Protein AF-A0A1I2GP86-F1 (afdb_monomer_lite)

Secondary structure (DSSP, 8-state):
-HHHHHHHHHHHHHHHHHHHHHHGGGS--TTSPPPEEEPGGG--TT-EEGGGS-GGGB-STTSTT-PPTTEEEEEE---STTPEEEEEEEEEEEEETTEEEEEEEEEETTEEEEEP-SHHHHTT---GGGEEPPPTT-EEEEETTEEEEEEETT-EEEEEEEEEESS---S--EE-EEEEE-PPP------PPPPP----------------------------------------------TTSHHHHHHHHHHHHHHHHHHHHHHHHT-----

Organism: NCBI:txid35752

Sequence (275 aa):
MIGRIARCTGLLAASCIAAFALQTAAFAAEGEPAPLSLDKAFTAATGKAATDQPAAIRTCGTFPGGGKPGADGWQFDQPVAGGTPLAYVMGFIETVNGAPKPALIGVIAGQVYEVAVNERTMAGQFGPEDLLPPRAGVTGGLTEAGLWLGTPRGWRLASGALLVTGGTAGGAATFALTAVCLPPSASPSPSPSPSPSRSASPQASRSVPPSVSPSASRSPSAAVSPVASPTDTATLPITGGRPGVFALLGLATVTAGLLLLGTLRWRRDRVRFTA

pLDDT: mean 73.55, std 18.26, range [40.22, 96.62]

Radius of gyration: 27.87 Å; chains: 1; bounding box: 65×92×73 Å

Foldseek 3Di:
DVVVVLVVVLQVLLVLVVLLLVLQQVPQDVPFDRKAKADCLQADSNFAALVRHDPQQADQPPPDVTDDAQKKKWDWFDQFPPWDWQKKWWWKWDQDPNHTDIWIWMAGPFDIFTFADDPCSSNNHDDPVRTHHDDPQWDWGADPGGIMIIHGHPIGTHIMIIHIPPTDPPPRNHIYTRHMYDPPNPDPDPDPDPDPDDDDDDDDDDDDDDDDDDDDDDDDDDDDDDDDDDDDPPDDPPDDDDPDPVVVVVVVVVVVVVVVVVVVVVVVVPPDDDD

Structure (mmCIF, N/CA/C/O backbone):
data_AF-A0A1I2GP86-F1
#
_entry.id   AF-A0A1I2GP86-F1
#
loop_
_atom_site.group_PDB
_atom_site.id
_atom_site.type_symbol
_atom_site.label_atom_id
_atom_site.label_alt_id
_atom_site.label_comp_id
_atom_site.label_asym_id
_atom_site.label_entity_id
_atom_site.label_seq_id
_atom_site.pdbx_PDB_ins_code
_atom_site.Cartn_x
_atom_site.Cartn_y
_atom_site.Cartn_z
_atom_site.occupancy
_atom_site.B_iso_or_equiv
_atom_site.auth_seq_id
_atom_site.auth_comp_id
_atom_site.auth_asym_id
_atom_site.auth_atom_id
_atom_site.pdbx_PDB_model_num
ATOM 1 N N . MET A 1 1 ? -5.124 29.661 17.666 1.00 48.56 1 MET A N 1
ATOM 2 C CA . MET A 1 1 ? -3.910 29.478 16.829 1.00 48.56 1 MET A CA 1
ATOM 3 C C . MET A 1 1 ? -3.399 28.031 16.748 1.00 48.56 1 MET A C 1
ATOM 5 O O . MET A 1 1 ? -2.726 27.716 15.777 1.00 48.56 1 MET A O 1
ATOM 9 N N . ILE A 1 2 ? -3.762 27.127 17.669 1.00 49.47 2 ILE A N 1
ATOM 10 C CA . ILE A 1 2 ? -3.261 25.733 17.711 1.00 49.47 2 ILE A CA 1
ATOM 11 C C . ILE A 1 2 ? -3.693 24.884 16.490 1.00 49.47 2 ILE A C 1
ATOM 13 O O . ILE A 1 2 ? -2.915 24.080 15.985 1.00 49.47 2 ILE A O 1
ATOM 17 N N . GLY A 1 3 ? -4.872 25.134 15.908 1.00 45.91 3 GLY A N 1
ATOM 18 C CA . GLY A 1 3 ? -5.370 24.372 14.750 1.00 45.91 3 GLY A CA 1
ATOM 19 C C . GLY A 1 3 ? -4.625 24.579 13.419 1.00 45.91 3 GLY A C 1
ATOM 20 O O . GLY A 1 3 ? -4.836 23.807 12.487 1.00 45.91 3 GLY A O 1
ATOM 21 N N . ARG A 1 4 ? -3.757 25.597 13.294 1.00 48.25 4 ARG A N 1
ATOM 22 C CA . ARG A 1 4 ? -2.987 25.837 12.053 1.00 48.25 4 ARG A CA 1
ATOM 23 C C . ARG A 1 4 ? -1.667 25.063 12.002 1.00 48.25 4 ARG A C 1
ATOM 25 O O . ARG A 1 4 ? -1.225 24.735 10.908 1.00 48.25 4 ARG A O 1
ATOM 32 N N . ILE A 1 5 ? -1.085 24.710 13.150 1.00 47.94 5 ILE A N 1
ATOM 33 C CA . ILE A 1 5 ? 0.187 23.969 13.208 1.00 47.94 5 ILE A CA 1
ATOM 34 C C . ILE A 1 5 ? -0.026 22.501 12.808 1.00 47.94 5 ILE A C 1
ATOM 36 O O . ILE A 1 5 ? 0.748 21.969 12.019 1.00 47.94 5 ILE A O 1
ATOM 40 N N . ALA A 1 6 ? -1.139 21.885 13.223 1.00 50.53 6 ALA A N 1
ATOM 41 C CA . ALA A 1 6 ? -1.467 20.499 12.869 1.00 50.53 6 ALA A CA 1
ATOM 42 C C . ALA A 1 6 ? -1.670 20.269 11.356 1.00 50.53 6 ALA A C 1
ATOM 44 O O . ALA A 1 6 ? -1.426 19.174 10.855 1.00 50.53 6 ALA A O 1
ATOM 45 N N . ARG A 1 7 ? -2.083 21.300 10.601 1.00 51.78 7 ARG A N 1
ATOM 46 C CA . ARG A 1 7 ? -2.248 21.195 9.140 1.00 51.78 7 ARG A CA 1
ATOM 47 C C . ARG A 1 7 ? -0.914 21.185 8.389 1.00 51.78 7 ARG A C 1
ATOM 49 O O . ARG A 1 7 ? -0.840 20.567 7.333 1.00 51.78 7 ARG A O 1
ATOM 56 N N . CYS A 1 8 ? 0.134 21.814 8.924 1.00 50.94 8 CYS A N 1
ATOM 57 C CA . CYS A 1 8 ? 1.449 21.827 8.275 1.00 50.94 8 CYS A CA 1
ATOM 58 C C . CYS A 1 8 ? 2.183 20.485 8.404 1.00 50.94 8 CYS A C 1
ATOM 60 O O . CYS A 1 8 ? 2.867 20.082 7.467 1.00 50.94 8 CYS A O 1
ATOM 62 N N . THR A 1 9 ? 2.011 19.758 9.511 1.00 51.56 9 THR A N 1
ATOM 63 C CA . THR A 1 9 ? 2.700 18.474 9.723 1.00 51.56 9 THR A CA 1
ATOM 64 C C . THR A 1 9 ? 2.197 17.382 8.774 1.00 51.56 9 THR A C 1
ATOM 66 O O . THR A 1 9 ? 2.993 16.610 8.246 1.00 51.56 9 THR A O 1
ATOM 69 N N . GLY A 1 10 ? 0.889 17.355 8.487 1.00 48.94 10 GLY A N 1
ATOM 70 C CA . GLY A 1 10 ? 0.310 16.408 7.525 1.00 48.94 10 GLY A CA 1
ATOM 71 C C . GLY A 1 10 ? 0.754 16.656 6.078 1.00 48.94 10 GLY A C 1
ATOM 72 O O . GLY A 1 10 ? 0.982 15.706 5.336 1.00 48.94 10 GLY A O 1
ATOM 73 N N . LEU A 1 11 ? 0.939 17.924 5.691 1.00 52.50 11 LEU A N 1
ATOM 74 C CA . LEU A 1 11 ? 1.432 18.296 4.358 1.00 52.50 11 LEU A CA 1
ATOM 75 C C . LEU A 1 11 ? 2.895 17.888 4.139 1.00 52.50 11 LEU A C 1
ATOM 77 O O . LEU A 1 11 ? 3.239 17.463 3.040 1.00 52.50 11 LEU A O 1
ATOM 81 N N . LEU A 1 12 ? 3.731 17.965 5.179 1.00 54.00 12 LEU A N 1
ATOM 82 C CA . LEU A 1 12 ? 5.135 17.545 5.111 1.00 54.00 12 LEU A CA 1
ATOM 83 C C . LEU A 1 12 ? 5.281 16.024 4.980 1.00 54.00 12 LEU A C 1
ATOM 85 O O . LEU A 1 12 ? 6.031 15.558 4.128 1.00 54.00 12 LEU A O 1
ATOM 89 N N . ALA A 1 13 ? 4.523 15.241 5.754 1.00 52.72 13 ALA A N 1
ATOM 90 C CA . ALA A 1 13 ? 4.570 13.780 5.645 1.00 52.72 13 ALA A CA 1
ATOM 91 C C . ALA A 1 13 ? 4.121 13.295 4.252 1.00 52.72 13 ALA A C 1
ATOM 93 O O . ALA A 1 13 ? 4.745 12.412 3.668 1.00 52.72 13 ALA A O 1
ATOM 94 N N . ALA A 1 14 ? 3.085 13.918 3.684 1.00 49.19 14 ALA A N 1
ATOM 95 C CA . ALA A 1 14 ? 2.598 13.597 2.346 1.00 49.19 14 ALA A CA 1
ATOM 96 C C . ALA A 1 14 ? 3.573 14.010 1.232 1.00 49.19 14 ALA A C 1
ATOM 98 O O . ALA A 1 14 ? 3.731 13.275 0.256 1.00 49.19 14 ALA A O 1
ATOM 99 N N . SER A 1 15 ? 4.253 15.158 1.365 1.00 50.41 15 SER A N 1
ATOM 100 C CA . SER A 1 15 ? 5.217 15.598 0.350 1.00 50.41 15 SER A CA 1
ATOM 101 C C . SER A 1 15 ? 6.493 14.757 0.354 1.00 50.41 15 SER A C 1
ATOM 103 O O . SER A 1 15 ? 7.043 14.513 -0.716 1.00 50.41 15 SER A O 1
ATOM 105 N N . CYS A 1 16 ? 6.945 14.272 1.516 1.00 54.88 16 CYS A N 1
ATOM 106 C CA . CYS A 1 16 ? 8.104 13.375 1.598 1.00 54.88 16 CYS A CA 1
ATOM 107 C C . CYS A 1 16 ? 7.826 12.017 0.939 1.00 54.88 16 CYS A C 1
ATOM 109 O O . CYS A 1 16 ? 8.675 11.477 0.239 1.00 54.88 16 CYS A O 1
ATOM 111 N N . ILE A 1 17 ? 6.607 11.500 1.090 1.00 54.41 17 ILE A N 1
ATOM 112 C CA . ILE A 1 17 ? 6.189 10.244 0.464 1.00 54.41 17 ILE A CA 1
ATOM 113 C C . ILE A 1 17 ? 5.984 10.412 -1.058 1.00 54.41 17 ILE A C 1
ATOM 115 O O . ILE A 1 17 ? 6.272 9.506 -1.830 1.00 54.41 17 ILE A O 1
ATOM 119 N N . ALA A 1 18 ? 5.546 11.581 -1.533 1.00 49.69 18 ALA A N 1
ATOM 120 C CA . ALA A 1 18 ? 5.487 11.862 -2.971 1.00 49.69 18 ALA A CA 1
ATOM 121 C C . ALA A 1 18 ? 6.885 12.043 -3.596 1.00 49.69 18 ALA A C 1
ATOM 123 O O . ALA A 1 18 ? 7.118 11.599 -4.721 1.00 49.69 18 ALA A O 1
ATOM 124 N N . ALA A 1 19 ? 7.829 12.651 -2.864 1.00 52.88 19 ALA A N 1
ATOM 125 C CA . ALA A 1 19 ? 9.226 12.766 -3.290 1.00 52.88 19 ALA A CA 1
ATOM 126 C C . ALA A 1 19 ? 9.881 11.387 -3.465 1.00 52.88 19 ALA A C 1
ATOM 128 O O . ALA A 1 19 ? 10.678 11.198 -4.382 1.00 52.88 19 ALA A O 1
ATOM 129 N N . PHE A 1 20 ? 9.451 10.412 -2.662 1.00 55.09 20 PHE A N 1
ATOM 130 C CA . PHE A 1 20 ? 9.871 9.022 -2.748 1.00 55.09 20 PHE A CA 1
ATOM 131 C C . PHE A 1 20 ? 9.647 8.385 -4.131 1.00 55.09 20 PHE A C 1
ATOM 133 O O . PHE A 1 20 ? 10.559 7.821 -4.741 1.00 55.09 20 PHE A O 1
ATOM 140 N N . ALA A 1 21 ? 8.427 8.527 -4.653 1.00 50.22 21 ALA A N 1
ATOM 141 C CA . ALA A 1 21 ? 8.037 7.987 -5.954 1.00 50.22 21 ALA A CA 1
ATOM 142 C C . ALA A 1 21 ? 8.680 8.750 -7.127 1.00 50.22 21 ALA A C 1
ATOM 144 O O . ALA A 1 21 ? 8.895 8.185 -8.194 1.00 50.22 21 ALA A O 1
ATOM 145 N N . LEU A 1 22 ? 8.996 10.035 -6.937 1.00 48.38 22 LEU A N 1
ATOM 146 C CA . LEU A 1 22 ? 9.632 10.873 -7.959 1.00 48.38 22 LEU A CA 1
ATOM 147 C C . LEU A 1 22 ? 11.146 10.646 -8.063 1.00 48.38 22 LEU A C 1
ATOM 149 O O . LEU A 1 22 ? 11.695 10.753 -9.156 1.00 48.38 22 LEU A O 1
ATOM 153 N N . GLN A 1 23 ? 11.830 10.338 -6.959 1.00 50.97 23 GLN A N 1
ATOM 154 C CA . GLN A 1 23 ? 13.290 10.184 -6.959 1.00 50.97 23 GLN A CA 1
ATOM 155 C C . GLN A 1 23 ? 13.754 8.793 -7.380 1.00 50.97 23 GLN A C 1
ATOM 157 O O . GLN A 1 23 ? 14.802 8.678 -8.007 1.00 50.97 23 GLN A O 1
ATOM 162 N N . THR A 1 24 ? 12.964 7.748 -7.139 1.00 48.28 24 THR A N 1
ATOM 163 C CA . THR A 1 24 ? 13.278 6.396 -7.635 1.00 48.28 24 THR A CA 1
ATOM 164 C C . THR A 1 24 ? 13.344 6.342 -9.171 1.00 48.28 24 THR A C 1
ATOM 166 O O . THR A 1 24 ? 14.110 5.557 -9.718 1.00 48.28 24 THR A O 1
ATOM 169 N N . ALA A 1 25 ? 12.651 7.241 -9.884 1.00 45.12 25 ALA A N 1
ATOM 170 C CA . ALA A 1 25 ? 12.758 7.378 -11.341 1.00 45.12 25 ALA A CA 1
ATOM 171 C C . ALA A 1 25 ? 14.073 8.025 -11.821 1.00 45.12 25 ALA A C 1
ATOM 173 O O . ALA A 1 25 ? 14.438 7.867 -12.981 1.00 45.12 25 ALA A O 1
ATOM 174 N N . ALA A 1 26 ? 14.795 8.739 -10.950 1.00 44.00 26 ALA A N 1
ATOM 175 C CA . ALA A 1 26 ? 16.062 9.391 -11.291 1.00 44.00 26 ALA A CA 1
ATOM 176 C C . ALA A 1 26 ? 17.288 8.472 -11.128 1.00 44.00 26 ALA A C 1
ATOM 178 O O . ALA A 1 26 ? 18.372 8.825 -11.588 1.00 44.00 26 ALA A O 1
ATOM 179 N N . PHE A 1 27 ? 17.123 7.313 -10.478 1.00 47.91 27 PHE A N 1
ATOM 180 C CA . PHE A 1 27 ? 18.197 6.343 -10.235 1.00 47.91 27 PHE A CA 1
ATOM 181 C C . PHE A 1 27 ? 18.185 5.146 -11.178 1.00 47.91 27 PHE A C 1
ATOM 183 O O . PHE A 1 27 ? 19.129 4.362 -11.138 1.00 47.91 27 PHE A O 1
ATOM 190 N N . ALA A 1 28 ? 17.185 5.031 -12.054 1.00 49.84 28 ALA A N 1
ATOM 191 C CA . ALA A 1 28 ? 17.288 4.114 -13.172 1.00 49.84 28 ALA A CA 1
ATOM 192 C C . ALA A 1 28 ? 18.464 4.577 -14.047 1.00 49.84 28 ALA A C 1
ATOM 194 O O . ALA A 1 28 ? 18.370 5.584 -14.754 1.00 49.84 28 ALA A O 1
ATOM 195 N N . ALA A 1 29 ? 19.598 3.875 -13.964 1.00 50.44 29 ALA A N 1
ATOM 196 C CA . ALA A 1 29 ? 20.657 3.999 -14.959 1.00 50.44 29 ALA A CA 1
ATOM 197 C C . ALA A 1 29 ? 20.035 3.819 -16.357 1.00 50.44 29 ALA A C 1
ATOM 199 O O . ALA A 1 29 ? 19.019 3.136 -16.475 1.00 50.44 29 ALA A O 1
ATOM 200 N N . GLU A 1 30 ? 20.590 4.425 -17.415 1.00 49.91 30 GLU A N 1
ATOM 201 C CA . GLU A 1 30 ? 20.093 4.208 -18.787 1.00 49.91 30 GLU A CA 1
ATOM 202 C C . GLU A 1 30 ? 19.968 2.694 -19.066 1.00 49.91 30 GLU A C 1
ATOM 204 O O . GLU A 1 30 ? 20.973 2.011 -19.251 1.00 49.91 30 GLU A O 1
ATOM 209 N N . GLY A 1 31 ? 18.736 2.166 -19.041 1.00 58.56 31 GLY A N 1
ATOM 210 C CA . GLY A 1 31 ? 18.438 0.737 -19.191 1.00 58.56 31 GLY A CA 1
ATOM 211 C C . GLY A 1 31 ? 17.801 0.033 -17.982 1.00 58.56 31 GLY A C 1
ATOM 212 O O . GLY A 1 31 ? 17.329 -1.090 -18.147 1.00 58.56 31 GLY A O 1
ATOM 213 N N . GLU A 1 32 ? 17.727 0.652 -16.800 1.00 60.19 32 GLU A N 1
ATOM 214 C CA . GLU A 1 32 ? 16.978 0.095 -15.666 1.00 60.19 32 GLU A CA 1
ATOM 215 C C . GLU A 1 32 ? 15.481 0.451 -15.730 1.00 60.19 32 GLU A C 1
ATOM 217 O O . GLU A 1 32 ? 15.107 1.540 -16.177 1.00 60.19 32 GLU A O 1
ATOM 222 N N . PRO A 1 33 ? 14.591 -0.465 -15.310 1.00 60.75 33 PRO A N 1
ATOM 223 C CA . PRO A 1 33 ? 13.155 -0.227 -15.337 1.00 60.75 33 PRO A CA 1
ATOM 224 C C . PRO A 1 33 ? 12.780 0.892 -14.360 1.00 60.75 33 PRO A C 1
ATOM 226 O O . PRO A 1 33 ? 13.079 0.828 -13.168 1.00 60.75 33 PRO A O 1
ATOM 229 N N . ALA A 1 34 ? 12.090 1.917 -14.867 1.00 71.94 34 ALA A N 1
ATOM 230 C CA . ALA A 1 34 ? 11.530 2.968 -14.029 1.00 71.94 34 ALA A CA 1
ATOM 231 C C . ALA A 1 34 ? 10.545 2.365 -13.005 1.00 71.94 34 ALA A C 1
ATOM 233 O O . ALA A 1 34 ? 9.792 1.448 -13.350 1.00 71.94 34 ALA A O 1
ATOM 234 N N . PRO A 1 35 ? 10.512 2.873 -11.761 1.00 80.00 35 PRO A N 1
ATOM 235 C CA . PRO A 1 35 ? 9.549 2.428 -10.763 1.00 80.00 35 PRO A CA 1
ATOM 236 C C . PRO A 1 35 ? 8.125 2.728 -11.240 1.00 80.00 35 PRO A C 1
ATOM 238 O O . PRO A 1 35 ? 7.835 3.815 -11.746 1.00 80.00 35 PRO A O 1
ATOM 241 N N . LEU A 1 36 ? 7.215 1.781 -11.031 1.00 85.12 36 LEU A N 1
ATOM 242 C CA . LEU A 1 36 ? 5.802 2.001 -11.296 1.00 85.12 36 LEU A CA 1
ATOM 243 C C . LEU A 1 36 ? 5.175 2.697 -10.092 1.00 85.12 36 LEU A C 1
ATOM 245 O O . LEU A 1 36 ? 5.420 2.326 -8.943 1.00 85.12 36 LEU A O 1
ATOM 249 N N . SER A 1 37 ? 4.344 3.700 -10.359 1.00 88.69 37 SER A N 1
ATOM 250 C CA . SER A 1 37 ? 3.640 4.448 -9.313 1.00 88.69 37 SER A CA 1
ATOM 251 C C . SER A 1 37 ? 2.231 3.904 -9.079 1.00 88.69 37 SER A C 1
ATOM 253 O O . SER A 1 37 ? 1.562 3.466 -10.012 1.00 88.69 37 SER A O 1
ATOM 255 N N . LEU A 1 38 ? 1.751 3.929 -7.837 1.00 89.19 38 LEU A N 1
ATOM 256 C CA . LEU A 1 38 ? 0.357 3.589 -7.557 1.00 89.19 38 LEU A CA 1
ATOM 257 C C . LEU A 1 38 ? -0.568 4.629 -8.201 1.00 89.19 38 LEU A C 1
ATOM 259 O O . LEU A 1 38 ? -0.344 5.835 -8.056 1.00 89.19 38 LEU A O 1
ATOM 263 N N . ASP A 1 39 ? -1.631 4.170 -8.860 1.00 87.75 39 ASP A N 1
ATOM 264 C CA . ASP A 1 39 ? -2.620 5.049 -9.478 1.00 87.75 39 ASP A CA 1
ATOM 265 C C . ASP A 1 39 ? -3.166 6.076 -8.463 1.00 87.75 39 ASP A C 1
ATOM 267 O O . ASP A 1 39 ? -3.613 5.768 -7.348 1.00 87.75 39 ASP A O 1
ATOM 271 N N . LYS A 1 40 ? -3.124 7.345 -8.880 1.00 88.62 40 LYS A N 1
ATOM 272 C CA . LYS A 1 40 ? -3.575 8.505 -8.110 1.00 88.62 40 LYS A CA 1
ATOM 273 C C . LYS A 1 40 ? -5.050 8.409 -7.723 1.00 88.62 40 LYS A C 1
ATOM 275 O O . LYS A 1 40 ? -5.443 8.999 -6.719 1.00 88.62 40 LYS A O 1
ATOM 280 N N . ALA A 1 41 ? -5.862 7.647 -8.457 1.00 87.19 41 ALA A N 1
ATOM 281 C CA . ALA A 1 41 ? -7.258 7.396 -8.118 1.00 87.19 41 ALA A CA 1
ATOM 282 C C . ALA A 1 41 ? -7.430 6.740 -6.734 1.00 87.19 41 ALA A C 1
ATOM 284 O O . ALA A 1 41 ? -8.442 6.983 -6.070 1.00 87.19 41 ALA A O 1
ATOM 285 N N . PHE A 1 42 ? -6.444 5.978 -6.252 1.00 84.94 42 PHE A N 1
ATOM 286 C CA . PHE A 1 42 ? -6.506 5.268 -4.966 1.00 84.94 42 PHE A CA 1
ATOM 287 C C . PHE A 1 42 ? -5.799 5.990 -3.821 1.00 84.94 42 PHE A C 1
ATOM 289 O O . PHE A 1 42 ? -5.856 5.532 -2.677 1.00 84.94 42 PHE A O 1
ATOM 296 N N . THR A 1 43 ? -5.175 7.134 -4.100 1.00 85.38 43 THR A N 1
ATOM 297 C CA . THR A 1 43 ? -4.390 7.899 -3.129 1.00 85.38 43 THR A CA 1
ATOM 298 C C . THR A 1 43 ? -4.951 9.306 -2.939 1.00 85.38 43 THR A C 1
ATOM 300 O O . THR A 1 43 ? -5.812 9.787 -3.6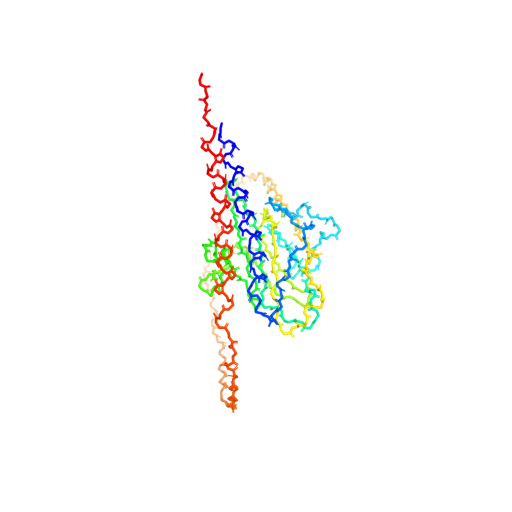76 1.00 85.38 43 THR A O 1
ATOM 303 N N . ALA A 1 44 ? -4.515 9.961 -1.870 1.00 77.50 44 ALA A N 1
ATOM 304 C CA . ALA A 1 44 ? -4.767 11.370 -1.605 1.00 77.50 44 ALA A CA 1
ATOM 305 C C . ALA A 1 44 ? -3.620 11.905 -0.747 1.00 77.50 44 ALA A C 1
ATOM 307 O O . ALA A 1 44 ? -2.999 11.138 -0.012 1.00 77.50 44 ALA A O 1
ATOM 308 N N . ALA A 1 45 ? -3.384 13.220 -0.757 1.00 72.00 45 ALA A N 1
ATOM 309 C CA . ALA A 1 45 ? -2.362 13.823 0.104 1.00 72.00 45 ALA A CA 1
ATOM 310 C C . ALA A 1 45 ? -2.601 13.521 1.599 1.00 72.00 45 ALA A C 1
ATOM 312 O O . ALA A 1 45 ? -1.662 13.389 2.368 1.00 72.00 45 ALA A O 1
ATOM 313 N N . THR A 1 46 ? -3.857 13.367 2.021 1.00 75.00 46 THR A N 1
ATOM 314 C CA . THR A 1 46 ? -4.219 12.982 3.397 1.00 75.00 46 THR A CA 1
ATOM 315 C C . THR A 1 46 ? -4.399 11.472 3.584 1.00 75.00 46 THR A C 1
ATOM 317 O O . THR A 1 46 ? -4.794 11.035 4.663 1.00 75.00 46 THR A O 1
ATOM 320 N N . GLY A 1 47 ? -4.119 10.681 2.547 1.00 86.06 47 GLY A N 1
ATOM 321 C CA . GLY A 1 47 ? -4.409 9.255 2.458 1.00 86.06 47 GLY A CA 1
ATOM 322 C C . GLY A 1 47 ? -5.897 8.947 2.263 1.00 86.06 47 GLY A C 1
ATOM 323 O O . GLY A 1 47 ? -6.772 9.734 2.625 1.00 86.06 47 GLY A O 1
ATOM 324 N N . LYS A 1 48 ? -6.207 7.774 1.714 1.00 90.88 48 LYS A N 1
ATOM 325 C CA . LYS A 1 48 ? -7.570 7.232 1.645 1.00 90.88 48 LYS A CA 1
ATOM 326 C C . LYS A 1 48 ? -7.706 6.059 2.604 1.00 90.88 48 LYS A C 1
ATOM 328 O O . LYS A 1 48 ? -6.895 5.134 2.559 1.00 90.88 48 LYS A O 1
ATOM 333 N N . ALA A 1 49 ? -8.700 6.102 3.487 1.00 93.69 49 ALA A N 1
ATOM 334 C CA . ALA A 1 49 ? -9.027 4.947 4.315 1.00 93.69 49 ALA A CA 1
ATOM 335 C C . ALA A 1 49 ? -9.615 3.830 3.444 1.00 93.69 49 ALA A C 1
ATOM 337 O O . ALA A 1 49 ? -10.127 4.085 2.353 1.00 93.69 49 ALA A O 1
ATOM 338 N N . ALA A 1 50 ? -9.609 2.595 3.943 1.00 92.62 50 ALA A N 1
ATOM 339 C CA . ALA A 1 50 ? -10.228 1.466 3.251 1.00 92.62 50 ALA A CA 1
ATOM 340 C C . ALA A 1 50 ? -11.726 1.723 2.963 1.00 92.62 50 ALA A C 1
ATOM 342 O O . ALA A 1 50 ? -12.241 1.389 1.896 1.00 92.62 50 ALA A O 1
ATOM 343 N N . THR A 1 51 ? -12.415 2.423 3.870 1.00 93.94 51 THR A N 1
ATOM 344 C CA . THR A 1 51 ? -13.814 2.856 3.717 1.00 93.94 51 THR A CA 1
ATOM 345 C C . THR A 1 51 ? -14.032 3.968 2.693 1.00 93.94 51 THR A C 1
ATOM 347 O O . THR A 1 51 ? -15.181 4.211 2.326 1.00 93.94 51 THR A O 1
ATOM 350 N N . ASP A 1 52 ? -12.975 4.634 2.228 1.00 95.38 52 ASP A N 1
ATOM 351 C CA . ASP A 1 52 ? -13.049 5.705 1.226 1.00 95.38 52 ASP A CA 1
ATOM 352 C C . ASP A 1 52 ? -12.830 5.172 -0.199 1.00 95.38 52 ASP A C 1
ATOM 354 O O . ASP A 1 52 ? -13.027 5.893 -1.177 1.00 95.38 52 ASP A O 1
ATOM 358 N N . GLN A 1 53 ? -12.411 3.910 -0.333 1.00 95.50 53 GLN A N 1
ATOM 359 C CA . GLN A 1 53 ? -12.116 3.290 -1.623 1.00 95.50 53 GLN A CA 1
ATOM 360 C C . GLN A 1 53 ? -13.405 2.914 -2.374 1.00 95.50 53 GLN A C 1
ATOM 362 O O . GLN A 1 53 ? -14.440 2.697 -1.735 1.00 95.50 53 GLN A O 1
ATOM 367 N N . PRO A 1 54 ? -13.407 2.835 -3.717 1.00 95.50 54 PRO A N 1
ATOM 368 C CA . PRO A 1 54 ? -14.611 2.522 -4.488 1.00 95.50 54 PRO A CA 1
ATOM 369 C C . PRO A 1 54 ? -15.285 1.224 -4.028 1.00 95.50 54 PRO A C 1
ATOM 371 O O . PRO A 1 54 ? -14.615 0.225 -3.782 1.00 95.50 54 PRO A O 1
ATOM 374 N N . ALA A 1 55 ? -16.619 1.210 -3.936 1.00 95.44 55 ALA A N 1
ATOM 375 C CA . ALA A 1 55 ? -17.360 0.023 -3.494 1.00 95.44 55 ALA A CA 1
ATOM 376 C C . ALA A 1 55 ? -17.095 -1.211 -4.378 1.00 95.44 55 ALA A C 1
ATOM 378 O O . ALA A 1 55 ? -17.071 -2.325 -3.868 1.00 95.44 55 ALA A O 1
ATOM 379 N N . ALA A 1 56 ? -16.820 -1.001 -5.671 1.00 95.88 56 ALA A N 1
ATOM 380 C CA . ALA A 1 56 ? -16.518 -2.057 -6.638 1.00 95.88 56 ALA A CA 1
ATOM 381 C C . ALA A 1 56 ? -15.282 -2.904 -6.282 1.00 95.88 56 ALA A C 1
ATOM 383 O O . ALA A 1 56 ? -15.206 -4.052 -6.703 1.00 95.88 56 ALA A O 1
ATOM 384 N N . ILE A 1 57 ? -14.342 -2.363 -5.498 1.00 95.00 57 ILE A N 1
ATOM 385 C CA . ILE A 1 57 ? -13.130 -3.081 -5.075 1.00 95.00 57 ILE A CA 1
ATOM 386 C C . ILE A 1 57 ? -13.176 -3.510 -3.602 1.00 95.00 57 ILE A C 1
ATOM 388 O O . ILE A 1 57 ? -12.202 -4.049 -3.085 1.00 95.00 57 ILE A O 1
ATOM 392 N N . ARG A 1 58 ? -14.287 -3.285 -2.887 1.00 95.06 58 ARG A N 1
ATOM 393 C CA . ARG A 1 58 ? -14.412 -3.676 -1.474 1.00 95.06 58 ARG A CA 1
ATOM 394 C C . ARG A 1 58 ? -14.803 -5.145 -1.354 1.00 95.06 58 ARG A C 1
ATOM 396 O O . ARG A 1 58 ? -15.980 -5.476 -1.240 1.00 95.06 58 ARG A O 1
ATOM 403 N N . THR A 1 59 ? -13.812 -6.025 -1.371 1.00 94.50 59 THR A N 1
ATOM 404 C CA . THR A 1 59 ? -14.004 -7.470 -1.257 1.00 94.50 59 THR A CA 1
ATOM 405 C C . THR A 1 59 ? -12.922 -8.106 -0.393 1.00 94.50 59 THR A C 1
ATOM 407 O O . THR A 1 59 ? -11.760 -7.707 -0.415 1.00 94.50 59 THR A O 1
ATOM 410 N N . CYS A 1 60 ? -13.318 -9.119 0.377 1.00 92.94 60 CYS A N 1
ATOM 411 C CA . CYS A 1 60 ? -12.412 -9.949 1.170 1.00 92.94 60 CYS A CA 1
ATOM 412 C C . CYS A 1 60 ? -12.167 -11.328 0.545 1.00 92.94 60 CYS A C 1
ATOM 414 O O . CYS A 1 60 ? -11.361 -12.089 1.073 1.00 92.94 60 CYS A O 1
ATOM 416 N N . GLY A 1 61 ? -12.860 -11.670 -0.549 1.00 89.75 61 GLY A N 1
ATOM 417 C CA . GLY A 1 61 ? -12.820 -13.018 -1.127 1.00 89.75 61 GLY A CA 1
ATOM 418 C C . GLY A 1 61 ? -11.467 -13.394 -1.735 1.00 89.75 61 GLY A C 1
ATOM 419 O O . GLY A 1 61 ? -11.133 -14.570 -1.796 1.00 89.75 61 GLY A O 1
ATOM 420 N N . THR A 1 62 ? -10.679 -12.402 -2.148 1.00 86.88 62 THR A N 1
ATOM 421 C CA . THR A 1 62 ? -9.367 -12.588 -2.785 1.00 86.88 62 THR A CA 1
ATOM 422 C C . THR A 1 62 ? -8.197 -12.459 -1.809 1.00 86.88 62 THR A C 1
ATOM 424 O O . THR A 1 62 ? -7.052 -12.652 -2.210 1.00 86.88 62 THR A O 1
ATOM 427 N N . PHE A 1 63 ? -8.457 -12.143 -0.534 1.00 90.12 63 PHE A N 1
ATOM 428 C CA . PHE A 1 63 ? -7.398 -11.960 0.457 1.00 90.12 63 PHE A CA 1
ATOM 429 C C . PHE A 1 63 ? -6.831 -13.298 0.927 1.00 90.12 63 PHE A C 1
ATOM 431 O O . PHE A 1 63 ? -7.590 -14.123 1.447 1.00 90.12 63 PHE A O 1
ATOM 438 N N . PRO A 1 64 ? -5.504 -13.504 0.847 1.00 88.81 64 PRO A N 1
ATOM 439 C CA . PRO A 1 64 ? -4.866 -14.665 1.452 1.00 88.81 64 PRO A CA 1
ATOM 440 C C . PRO A 1 64 ? -5.169 -14.737 2.955 1.00 88.81 64 PRO A C 1
ATOM 442 O O . PRO A 1 64 ? -4.855 -13.824 3.716 1.00 88.81 64 PRO A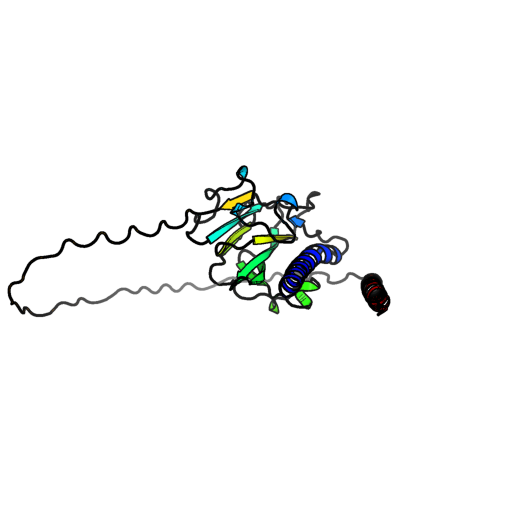 O 1
ATOM 445 N N . GLY A 1 65 ? -5.819 -15.822 3.384 1.00 80.69 65 GLY A N 1
ATOM 446 C CA . GLY A 1 65 ? -6.251 -16.009 4.775 1.00 80.69 65 GLY A CA 1
ATOM 447 C C . GLY A 1 65 ? -7.525 -15.251 5.178 1.00 80.69 65 GLY A C 1
ATOM 448 O O . GLY A 1 65 ? -7.910 -15.314 6.345 1.00 80.69 65 GLY A O 1
ATOM 449 N N . GLY A 1 66 ? -8.190 -14.576 4.235 1.00 84.00 66 GLY A N 1
ATOM 450 C CA . GLY A 1 66 ? -9.435 -13.843 4.454 1.00 84.00 66 GLY A CA 1
ATOM 451 C C . GLY A 1 66 ? -9.286 -12.574 5.302 1.00 84.00 66 GLY A C 1
ATOM 452 O O . GLY A 1 66 ? -8.220 -12.232 5.814 1.00 84.00 66 GLY A O 1
ATOM 453 N N . GLY A 1 67 ? -10.395 -11.847 5.451 1.00 80.94 67 GLY A N 1
ATOM 454 C CA . GLY A 1 67 ? -10.447 -10.655 6.294 1.00 80.94 67 GLY A CA 1
ATOM 455 C C . GLY A 1 67 ? -10.333 -10.994 7.778 1.00 80.94 67 GLY A C 1
ATOM 456 O O . GLY A 1 67 ? -11.152 -11.744 8.308 1.00 80.94 67 GLY A O 1
ATOM 457 N N . LYS A 1 68 ? -9.352 -10.406 8.469 1.00 87.69 68 LYS A N 1
ATOM 458 C CA . LYS A 1 68 ? -9.177 -10.572 9.919 1.00 87.69 68 LYS A CA 1
ATOM 459 C C . LYS A 1 68 ? -9.879 -9.452 10.689 1.00 87.69 68 LYS A C 1
ATOM 461 O O . LYS A 1 68 ? -9.608 -8.286 10.408 1.00 87.69 68 LYS A O 1
ATOM 466 N N . PRO A 1 69 ? -10.725 -9.754 11.690 1.00 86.94 69 PRO A N 1
ATOM 467 C CA . PRO A 1 69 ? -11.344 -8.722 12.515 1.00 86.94 69 PRO A CA 1
ATOM 468 C C . PRO A 1 69 ? -10.310 -7.735 13.072 1.00 86.94 69 PRO A C 1
ATOM 470 O O . PRO A 1 69 ? -9.290 -8.140 13.625 1.00 86.94 69 PRO A O 1
ATOM 473 N N . GLY A 1 70 ? -10.580 -6.437 12.925 1.00 88.38 70 GLY A N 1
ATOM 474 C CA . GLY A 1 70 ? -9.687 -5.376 13.406 1.00 88.38 70 GLY A CA 1
ATOM 475 C C . GLY A 1 70 ? -8.513 -5.026 12.481 1.00 88.38 70 GLY A C 1
ATOM 476 O O . GLY A 1 70 ? -7.716 -4.161 12.844 1.00 88.38 70 GLY A O 1
ATOM 477 N N . ALA A 1 71 ? -8.426 -5.634 11.297 1.00 92.75 71 ALA A N 1
ATOM 478 C CA . ALA A 1 71 ? -7.448 -5.295 10.269 1.00 92.75 71 ALA A CA 1
ATOM 479 C C . ALA A 1 71 ? -8.140 -4.842 8.977 1.00 92.75 71 ALA A C 1
ATOM 481 O O . ALA A 1 71 ? -9.199 -5.358 8.631 1.00 92.75 71 ALA A O 1
ATOM 482 N N . ASP A 1 72 ? -7.520 -3.912 8.258 1.00 94.94 72 ASP A N 1
ATOM 483 C CA . ASP A 1 72 ? -7.883 -3.564 6.885 1.00 94.94 72 ASP A CA 1
ATOM 484 C C . ASP A 1 72 ? -6.952 -4.324 5.927 1.00 94.94 72 ASP A C 1
ATOM 486 O O . ASP A 1 72 ? -5.751 -4.448 6.179 1.00 94.94 72 ASP A O 1
ATOM 490 N N . GLY A 1 73 ? -7.496 -4.858 4.836 1.00 95.56 73 GLY A N 1
ATOM 491 C CA . GLY A 1 73 ? -6.719 -5.525 3.792 1.00 95.56 73 GLY A CA 1
ATOM 492 C C . GLY A 1 73 ? -6.559 -4.648 2.552 1.00 95.56 73 GLY A C 1
ATOM 493 O O . GLY A 1 73 ? -7.529 -4.034 2.113 1.00 95.56 73 GLY A O 1
ATOM 494 N N . TRP A 1 74 ? -5.372 -4.658 1.946 1.00 96.12 74 TRP A N 1
ATOM 495 C CA . TRP A 1 74 ? -5.031 -3.971 0.695 1.00 96.12 74 TRP A CA 1
ATOM 496 C C . TRP A 1 74 ? -4.402 -4.945 -0.307 1.00 96.12 74 TRP A C 1
ATOM 498 O O . TRP A 1 74 ? -3.454 -5.644 0.042 1.00 96.12 74 TRP A O 1
ATOM 508 N N . GLN A 1 75 ? -4.923 -5.011 -1.530 1.00 96.06 75 GLN A N 1
ATOM 509 C CA . GLN A 1 75 ? -4.399 -5.866 -2.594 1.00 96.06 75 GLN A CA 1
ATOM 510 C C . GLN A 1 75 ? -4.104 -5.028 -3.832 1.00 96.06 75 GLN A C 1
ATOM 512 O O . GLN A 1 75 ? -4.916 -4.193 -4.227 1.00 96.06 75 GLN A O 1
ATOM 517 N N . PHE A 1 76 ? -2.951 -5.269 -4.439 1.00 95.50 76 PHE A N 1
ATOM 518 C CA . PHE A 1 76 ? -2.435 -4.526 -5.576 1.00 95.50 76 PHE A CA 1
ATOM 519 C C . PHE A 1 76 ? -2.085 -5.486 -6.703 1.00 95.50 76 PHE A C 1
ATOM 521 O O . PHE A 1 76 ? -1.668 -6.616 -6.438 1.00 95.50 76 PHE A O 1
ATOM 528 N N . ASP A 1 77 ? -2.260 -5.044 -7.944 1.00 93.94 77 ASP A N 1
ATOM 529 C CA . ASP A 1 77 ? -1.866 -5.847 -9.096 1.00 93.94 77 ASP A CA 1
ATOM 530 C C . ASP A 1 77 ? -0.349 -5.849 -9.323 1.00 93.94 77 ASP A C 1
ATOM 532 O O . ASP A 1 77 ? 0.398 -4.980 -8.862 1.00 93.94 77 ASP A O 1
ATOM 536 N N . GLN A 1 78 ? 0.098 -6.861 -10.064 1.00 89.50 78 GLN A N 1
ATOM 537 C CA . GLN A 1 78 ? 1.383 -6.856 -10.740 1.00 89.50 78 GLN A CA 1
ATOM 538 C C . GLN A 1 78 ? 1.153 -6.549 -12.228 1.00 89.50 78 GLN A C 1
ATOM 540 O O . GLN A 1 78 ? 0.789 -7.445 -12.990 1.00 89.50 78 GLN A O 1
ATOM 545 N N . PRO A 1 79 ? 1.384 -5.309 -12.685 1.00 84.62 79 PRO A N 1
ATOM 546 C CA . PRO A 1 79 ? 1.067 -4.915 -14.060 1.00 84.62 79 PRO A CA 1
ATOM 547 C C . PRO A 1 79 ? 2.069 -5.451 -15.095 1.00 84.62 79 PRO A C 1
ATOM 549 O O . PRO A 1 79 ? 1.811 -5.375 -16.294 1.00 84.62 79 PRO A O 1
ATOM 552 N N . VAL A 1 80 ? 3.221 -5.980 -14.660 1.00 81.19 80 VAL A N 1
ATOM 553 C CA . VAL A 1 80 ? 4.270 -6.496 -15.551 1.00 81.19 80 VAL A CA 1
ATOM 554 C C . VAL A 1 80 ? 4.243 -8.022 -15.560 1.00 81.19 80 VAL A C 1
ATOM 556 O O . VAL A 1 80 ? 4.728 -8.675 -14.631 1.00 81.19 80 VAL A O 1
ATOM 559 N N . ALA A 1 81 ? 3.686 -8.587 -16.632 1.00 77.12 81 ALA A N 1
ATOM 560 C CA . ALA A 1 81 ? 3.697 -10.026 -16.874 1.00 77.12 81 ALA A CA 1
ATOM 561 C C . ALA A 1 81 ? 5.135 -10.538 -17.063 1.00 77.12 81 ALA A C 1
ATOM 563 O O . ALA A 1 81 ? 5.940 -9.911 -17.751 1.00 77.12 81 ALA A O 1
ATOM 564 N N . GLY A 1 82 ? 5.464 -11.673 -16.441 1.00 74.31 82 GLY A N 1
ATOM 565 C CA . GLY A 1 82 ? 6.797 -12.286 -16.520 1.00 74.31 82 GLY A CA 1
ATOM 566 C C . GLY A 1 82 ? 7.909 -11.540 -15.771 1.00 74.31 82 GLY A C 1
ATOM 567 O O . GLY A 1 82 ? 9.027 -12.042 -15.711 1.00 74.31 82 GLY A O 1
ATOM 568 N N . GLY A 1 83 ? 7.624 -10.372 -15.186 1.00 73.50 83 GLY A N 1
ATOM 569 C CA . GLY A 1 83 ? 8.549 -9.691 -14.286 1.00 73.50 83 GLY A CA 1
ATOM 570 C C . GLY A 1 83 ? 8.584 -10.356 -12.913 1.00 73.50 83 GLY A C 1
ATOM 571 O O . GLY A 1 83 ? 7.567 -10.865 -12.435 1.00 73.50 83 GLY A O 1
ATOM 572 N N . THR A 1 84 ? 9.735 -10.304 -12.249 1.00 75.69 84 THR A N 1
ATOM 573 C CA . THR A 1 84 ? 9.816 -10.642 -10.826 1.00 75.69 84 THR A CA 1
ATOM 574 C C . THR A 1 84 ? 9.762 -9.334 -10.043 1.00 75.69 84 THR A C 1
ATOM 576 O O . THR A 1 84 ? 10.614 -8.464 -10.253 1.00 75.69 84 THR A O 1
ATOM 579 N N . PRO A 1 85 ? 8.769 -9.130 -9.163 1.00 74.00 85 PRO A N 1
ATOM 580 C CA . PRO A 1 85 ? 8.756 -7.949 -8.319 1.00 74.00 85 PRO A CA 1
ATOM 581 C C . PRO A 1 85 ? 9.978 -7.982 -7.397 1.00 74.00 85 PRO A C 1
ATOM 583 O O . PRO A 1 85 ? 10.189 -8.937 -6.651 1.00 74.00 85 PRO A O 1
ATOM 586 N N . LEU A 1 86 ? 10.778 -6.921 -7.449 1.00 76.50 86 LEU A N 1
ATOM 587 C CA . LEU A 1 86 ? 11.914 -6.730 -6.557 1.00 76.50 86 LEU A CA 1
ATOM 588 C C . LEU A 1 86 ? 11.413 -6.272 -5.187 1.00 76.50 86 LEU A C 1
ATOM 590 O O . LEU A 1 86 ? 11.768 -6.842 -4.155 1.00 76.50 86 LEU A O 1
ATOM 594 N N . ALA A 1 87 ? 10.566 -5.241 -5.202 1.00 84.69 87 ALA A N 1
ATOM 595 C CA . ALA A 1 87 ? 10.028 -4.621 -4.006 1.00 84.69 87 ALA A CA 1
ATOM 596 C C . ALA A 1 87 ? 8.718 -3.884 -4.298 1.00 84.69 87 ALA A C 1
ATOM 598 O O . ALA A 1 87 ? 8.624 -3.120 -5.258 1.00 84.69 87 ALA A O 1
ATOM 599 N N . TYR A 1 88 ? 7.743 -4.042 -3.407 1.00 87.69 88 TYR A N 1
ATOM 600 C CA . TYR A 1 88 ? 6.647 -3.088 -3.258 1.00 87.69 88 TYR A CA 1
ATOM 601 C C . TYR A 1 88 ? 6.921 -2.223 -2.034 1.00 87.69 88 TYR A C 1
ATOM 603 O O . TYR A 1 88 ? 7.240 -2.757 -0.975 1.00 87.69 88 TYR A O 1
ATOM 611 N N . VAL A 1 89 ? 6.761 -0.908 -2.147 1.00 89.69 89 VAL A N 1
ATOM 612 C CA . VAL A 1 89 ? 6.869 0.022 -1.017 1.00 89.69 89 VAL A CA 1
ATOM 613 C C . VAL A 1 89 ? 5.595 0.843 -0.936 1.00 89.69 89 VAL A C 1
ATOM 615 O O . VAL A 1 89 ? 5.248 1.565 -1.867 1.00 89.69 89 VAL A O 1
ATOM 618 N N . MET A 1 90 ? 4.894 0.734 0.187 1.00 92.50 90 MET A N 1
ATOM 619 C CA . MET A 1 90 ? 3.592 1.349 0.413 1.00 92.50 90 MET A CA 1
ATOM 620 C C . MET A 1 90 ? 3.651 2.372 1.530 1.00 92.50 90 MET A C 1
ATOM 622 O O . MET A 1 90 ? 4.102 2.080 2.637 1.00 92.50 90 MET A O 1
ATOM 626 N N . GLY A 1 91 ? 3.154 3.573 1.242 1.00 92.19 91 GLY A N 1
ATOM 627 C CA . GLY A 1 91 ? 3.055 4.645 2.220 1.00 92.19 91 GLY A CA 1
ATOM 628 C C . GLY A 1 91 ? 1.664 4.714 2.823 1.00 92.19 91 GLY A C 1
ATOM 629 O O . GLY A 1 91 ? 0.686 4.943 2.109 1.00 92.19 91 GLY A O 1
ATOM 630 N N . PHE A 1 92 ? 1.594 4.584 4.143 1.00 93.56 92 PHE A N 1
ATOM 631 C CA . PHE A 1 92 ? 0.379 4.720 4.931 1.00 93.56 92 PHE A CA 1
ATOM 632 C C . PHE A 1 92 ? 0.473 5.885 5.915 1.00 93.56 92 PHE A C 1
ATOM 634 O O . PHE A 1 92 ? 1.552 6.300 6.341 1.00 93.56 92 PHE A O 1
ATOM 641 N N . ILE A 1 93 ? -0.692 6.392 6.305 1.00 91.56 93 ILE A N 1
ATOM 642 C CA . ILE A 1 93 ? -0.863 7.319 7.417 1.00 91.56 93 ILE A CA 1
ATOM 643 C C . ILE A 1 93 ? -1.672 6.593 8.488 1.00 91.56 93 ILE A C 1
ATOM 645 O O . ILE A 1 93 ? -2.850 6.282 8.302 1.00 91.56 93 ILE A O 1
ATOM 649 N N . GLU A 1 94 ? -1.021 6.327 9.609 1.00 92.06 94 GLU A N 1
ATOM 650 C CA . GLU A 1 94 ? -1.623 5.808 10.830 1.00 92.06 94 GLU A CA 1
ATOM 651 C C . GLU A 1 94 ? -2.117 6.976 11.693 1.00 92.06 94 GLU A C 1
ATOM 653 O O . GLU A 1 94 ? -1.534 8.057 11.668 1.00 92.06 94 GLU A O 1
ATOM 658 N N . THR A 1 95 ? -3.170 6.779 12.486 1.00 89.25 95 THR A N 1
ATOM 659 C CA . THR A 1 95 ? -3.563 7.752 13.518 1.00 89.25 95 THR A CA 1
ATOM 660 C C . THR A 1 95 ? -3.234 7.189 14.897 1.00 89.25 95 THR A C 1
ATOM 662 O O . THR A 1 95 ? -3.930 6.302 15.381 1.00 89.25 95 THR A O 1
ATOM 665 N N . VAL A 1 96 ? -2.198 7.720 15.550 1.00 87.12 96 VAL A N 1
ATOM 666 C CA . VAL A 1 96 ? -1.782 7.321 16.905 1.00 87.12 96 VAL A CA 1
ATOM 667 C C . VAL A 1 96 ? -2.113 8.455 17.865 1.00 87.12 96 VAL A C 1
ATOM 669 O O . VAL A 1 96 ? -1.609 9.563 17.705 1.00 87.12 96 VAL A O 1
ATOM 672 N N . ASN A 1 97 ? -2.973 8.208 18.857 1.00 90.19 97 ASN A N 1
ATOM 673 C CA . ASN A 1 97 ? -3.414 9.227 19.824 1.00 90.19 97 ASN A CA 1
ATOM 674 C C . ASN A 1 97 ? -3.967 10.506 19.156 1.00 90.19 97 ASN A C 1
ATOM 676 O O . ASN A 1 97 ? -3.714 11.621 19.605 1.00 90.19 97 ASN A O 1
ATOM 680 N N . GLY A 1 98 ? -4.684 10.348 18.037 1.00 88.25 98 GLY A N 1
ATOM 681 C CA . GLY A 1 98 ? -5.232 11.462 17.255 1.00 88.25 98 GLY A CA 1
ATOM 682 C C . GLY A 1 98 ? -4.217 12.204 16.376 1.00 88.25 98 GLY A C 1
ATOM 683 O O . GLY A 1 98 ? -4.610 13.112 15.644 1.00 88.25 98 GLY A O 1
ATOM 684 N N . ALA A 1 99 ? -2.936 11.823 16.402 1.00 88.88 99 ALA A N 1
ATOM 685 C CA . ALA A 1 99 ? -1.897 12.402 15.560 1.00 88.88 99 ALA A CA 1
ATOM 686 C C . ALA A 1 99 ? -1.608 11.509 14.338 1.00 88.88 99 ALA A C 1
ATOM 688 O O . ALA A 1 99 ? -1.436 10.296 14.497 1.00 88.88 99 ALA A O 1
ATOM 689 N N . PRO A 1 100 ? -1.522 12.077 13.120 1.00 87.94 100 PRO A N 1
ATOM 690 C CA . PRO A 1 100 ? -1.119 11.323 11.943 1.00 87.94 100 PRO A CA 1
ATOM 691 C C . PRO A 1 100 ? 0.368 10.962 12.033 1.00 87.94 100 PRO A C 1
ATOM 693 O O . PRO A 1 100 ? 1.216 11.838 12.219 1.00 87.94 100 PRO A O 1
ATOM 696 N N . LYS A 1 101 ? 0.689 9.681 11.869 1.00 91.12 101 LYS A N 1
ATOM 697 C CA . LYS A 1 101 ? 2.048 9.145 11.839 1.00 91.12 101 LYS A CA 1
ATOM 698 C C . LYS A 1 101 ? 2.270 8.425 10.504 1.00 91.12 101 LYS A C 1
ATOM 700 O O . LYS A 1 101 ? 1.520 7.497 10.200 1.00 91.12 101 LYS A O 1
ATOM 705 N N . PRO A 1 102 ? 3.264 8.824 9.694 1.00 90.75 102 PRO A N 1
ATOM 706 C CA . PRO A 1 102 ? 3.584 8.086 8.483 1.00 90.75 102 PRO A CA 1
ATOM 707 C C . PRO A 1 102 ? 4.146 6.703 8.834 1.00 90.75 102 PRO A C 1
ATOM 709 O O . PRO A 1 102 ? 4.860 6.532 9.828 1.00 90.75 102 PRO A O 1
ATOM 712 N N . ALA A 1 103 ? 3.829 5.724 7.999 1.00 92.38 103 ALA A N 1
ATOM 713 C CA . ALA A 1 103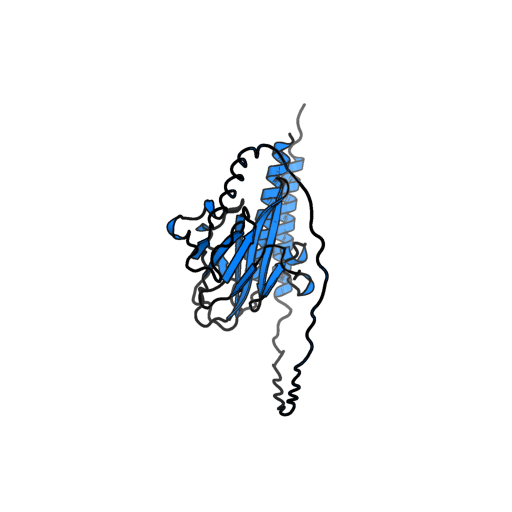 ? 4.398 4.388 8.035 1.00 92.38 103 ALA A CA 1
ATOM 714 C C . ALA A 1 103 ? 4.718 3.954 6.602 1.00 92.38 103 ALA A C 1
ATOM 716 O O . ALA A 1 103 ? 3.866 4.056 5.720 1.00 92.38 103 ALA A O 1
ATOM 717 N N . LEU A 1 104 ? 5.942 3.485 6.373 1.00 93.81 104 LEU A N 1
ATOM 718 C CA . LEU A 1 104 ? 6.352 2.892 5.105 1.00 93.81 104 LEU A CA 1
ATOM 719 C C . LEU A 1 104 ? 6.461 1.383 5.299 1.00 93.81 104 LEU A C 1
ATOM 721 O O . LEU A 1 104 ? 7.173 0.925 6.191 1.00 93.81 104 LEU A O 1
ATOM 725 N N . ILE A 1 105 ? 5.739 0.623 4.483 1.00 94.94 105 ILE A N 1
ATOM 726 C CA . ILE A 1 105 ? 5.736 -0.839 4.516 1.00 94.94 105 ILE A CA 1
ATOM 727 C C . ILE A 1 105 ? 6.334 -1.350 3.211 1.00 94.94 105 ILE A C 1
ATOM 729 O O . ILE A 1 105 ? 5.813 -1.057 2.136 1.00 94.94 105 ILE A O 1
ATOM 733 N N . GLY A 1 106 ? 7.427 -2.098 3.312 1.00 92.94 106 GLY A N 1
ATOM 734 C CA . GLY A 1 106 ? 8.078 -2.759 2.189 1.00 92.94 106 GLY A CA 1
ATOM 735 C C . GLY A 1 106 ? 7.704 -4.237 2.131 1.00 92.94 106 GLY A C 1
ATOM 736 O O . GLY A 1 106 ? 7.659 -4.894 3.167 1.00 92.94 106 GLY A O 1
ATOM 737 N N . VAL A 1 107 ? 7.475 -4.781 0.937 1.00 93.19 107 VAL A N 1
ATOM 738 C CA . VAL A 1 107 ? 7.451 -6.231 0.699 1.00 93.19 107 VAL A CA 1
ATOM 739 C C . VAL A 1 107 ? 8.524 -6.575 -0.315 1.00 93.19 107 VAL A C 1
ATOM 741 O O . VAL A 1 107 ? 8.413 -6.212 -1.485 1.00 93.19 107 VAL A O 1
ATOM 744 N N . ILE A 1 108 ? 9.571 -7.248 0.156 1.00 88.62 108 ILE A N 1
ATOM 745 C CA . ILE A 1 108 ? 10.802 -7.532 -0.586 1.00 88.62 108 ILE A CA 1
ATOM 746 C C . ILE A 1 108 ? 11.029 -9.037 -0.523 1.00 88.62 108 ILE A C 1
ATOM 748 O O . ILE A 1 108 ? 11.022 -9.614 0.564 1.00 88.62 108 ILE A O 1
ATOM 752 N N . ALA A 1 109 ? 11.175 -9.684 -1.682 1.00 86.75 109 ALA A N 1
ATOM 753 C CA . ALA A 1 109 ? 11.306 -11.143 -1.776 1.00 86.75 109 ALA A CA 1
ATOM 754 C C . ALA A 1 109 ? 10.220 -11.914 -0.981 1.00 86.75 109 ALA A C 1
ATOM 756 O O . ALA A 1 109 ? 10.484 -12.936 -0.350 1.00 86.75 109 ALA A O 1
ATOM 757 N N . GLY A 1 110 ? 8.987 -11.391 -0.968 1.00 87.88 110 GLY A N 1
ATOM 758 C CA . GLY A 1 110 ? 7.848 -11.986 -0.259 1.00 87.88 110 GLY A CA 1
ATOM 759 C C . GLY A 1 110 ? 7.826 -11.773 1.259 1.00 87.88 110 GLY A C 1
ATOM 760 O O . GLY A 1 110 ? 6.859 -12.176 1.898 1.00 87.88 110 GLY A O 1
ATOM 761 N N . GLN A 1 111 ? 8.840 -11.125 1.834 1.00 93.50 111 GLN A N 1
ATOM 762 C CA . GLN A 1 111 ? 8.905 -10.786 3.256 1.00 93.50 111 GLN A CA 1
ATOM 763 C C . GLN A 1 111 ? 8.462 -9.343 3.490 1.00 93.50 111 GLN A C 1
ATOM 765 O O . GLN A 1 111 ? 8.726 -8.467 2.669 1.00 93.50 111 GLN A O 1
ATOM 770 N N . VAL A 1 112 ? 7.787 -9.098 4.614 1.00 95.25 112 VAL A N 1
ATOM 771 C CA . VAL A 1 112 ? 7.271 -7.773 4.983 1.00 95.25 112 VAL A CA 1
ATOM 772 C C . VAL A 1 112 ? 8.232 -7.083 5.940 1.00 95.25 112 VAL A C 1
ATOM 774 O O . VAL A 1 112 ? 8.651 -7.676 6.932 1.00 95.25 112 VAL A O 1
ATOM 777 N N . TYR A 1 113 ? 8.501 -5.810 5.680 1.00 95.06 113 TYR A N 1
ATOM 778 C CA . TYR A 1 113 ? 9.367 -4.952 6.477 1.00 95.06 113 TYR A CA 1
ATOM 779 C C . TYR A 1 113 ? 8.673 -3.625 6.769 1.00 95.06 113 TYR A C 1
ATOM 781 O O . TYR A 1 113 ? 7.917 -3.103 5.945 1.00 95.06 113 TYR A O 1
ATOM 789 N N . GLU A 1 114 ? 8.955 -3.048 7.933 1.00 94.94 114 GLU A N 1
ATOM 790 C CA . GLU A 1 114 ? 8.791 -1.608 8.105 1.00 94.94 114 GLU A CA 1
ATOM 791 C C . GLU A 1 114 ? 10.038 -0.919 7.553 1.00 94.94 114 GLU A C 1
ATOM 793 O O . GLU A 1 114 ? 11.157 -1.368 7.777 1.00 94.94 114 GLU A O 1
ATOM 798 N N . VAL A 1 115 ? 9.852 0.177 6.833 1.00 91.69 115 VAL A N 1
ATOM 799 C CA . VAL A 1 115 ? 10.956 0.962 6.295 1.00 91.69 115 VAL A CA 1
ATOM 800 C C . VAL A 1 115 ? 11.116 2.214 7.146 1.00 91.69 115 VAL A C 1
ATOM 802 O O . VAL A 1 115 ? 10.178 3.004 7.296 1.00 91.69 115 VAL A O 1
ATOM 805 N N . ALA A 1 116 ? 12.300 2.388 7.730 1.00 90.62 116 ALA A N 1
ATOM 806 C CA . ALA A 1 116 ? 12.601 3.542 8.562 1.00 90.62 116 ALA A CA 1
ATOM 807 C C . ALA A 1 116 ? 12.447 4.839 7.752 1.00 90.62 116 ALA A C 1
ATOM 809 O O . ALA A 1 116 ? 13.015 4.986 6.673 1.00 90.62 116 ALA A O 1
ATOM 810 N N . VAL A 1 117 ? 11.693 5.808 8.273 1.00 85.50 117 VAL A N 1
ATOM 811 C CA . VAL A 1 117 ? 11.562 7.132 7.645 1.00 85.50 117 VAL A CA 1
ATOM 812 C C . VAL A 1 117 ? 12.664 8.032 8.197 1.00 85.50 117 VAL A C 1
ATOM 814 O O . VAL A 1 117 ? 12.558 8.534 9.315 1.00 85.50 117 VAL A O 1
ATOM 817 N N . ASN A 1 118 ? 13.732 8.213 7.426 1.00 85.25 118 ASN A N 1
ATOM 818 C CA . ASN A 1 118 ? 14.880 9.049 7.762 1.00 85.25 118 ASN A CA 1
ATOM 819 C C . ASN A 1 118 ? 15.312 9.866 6.531 1.00 85.25 118 ASN A C 1
ATOM 821 O O . ASN A 1 118 ? 14.719 9.762 5.459 1.00 85.25 118 ASN A O 1
ATOM 825 N N . GLU A 1 119 ? 16.321 10.724 6.674 1.00 83.38 119 GLU A N 1
ATOM 826 C CA . GLU A 1 119 ? 16.779 11.579 5.569 1.00 83.38 119 GLU A CA 1
ATOM 827 C C . GLU A 1 119 ? 17.274 10.780 4.355 1.00 83.38 119 GLU A C 1
ATOM 829 O O . GLU A 1 119 ? 17.068 11.218 3.224 1.00 83.38 119 GLU A O 1
ATOM 834 N N . ARG A 1 120 ? 17.858 9.593 4.567 1.00 82.94 120 ARG A N 1
ATOM 835 C CA . ARG A 1 120 ? 18.351 8.726 3.488 1.00 82.94 120 ARG A CA 1
ATOM 836 C C . ARG A 1 120 ? 17.200 8.093 2.720 1.00 82.94 120 ARG A C 1
ATOM 838 O O . ARG A 1 120 ? 17.143 8.243 1.501 1.00 82.94 120 ARG A O 1
ATOM 845 N N . THR A 1 121 ? 16.239 7.490 3.415 1.00 78.56 121 THR A N 1
ATOM 846 C CA . THR A 1 121 ? 15.078 6.876 2.760 1.00 78.56 121 THR A CA 1
ATOM 847 C C . THR A 1 121 ? 14.202 7.918 2.071 1.00 78.56 121 THR A C 1
ATOM 849 O O . THR A 1 121 ? 13.712 7.684 0.968 1.00 78.56 121 THR A O 1
ATOM 852 N N . MET A 1 122 ? 14.083 9.123 2.636 1.00 72.50 122 MET A N 1
ATOM 853 C CA . MET A 1 122 ? 13.437 10.253 1.956 1.00 72.50 122 MET A CA 1
ATOM 854 C C . MET A 1 122 ? 14.198 10.732 0.712 1.00 72.50 122 MET A C 1
ATOM 856 O O . MET A 1 122 ? 13.570 11.268 -0.198 1.00 72.50 122 MET A O 1
ATOM 860 N N . ALA A 1 123 ? 15.517 10.535 0.658 1.00 72.81 123 ALA A N 1
ATOM 861 C CA . ALA A 1 123 ? 16.360 10.826 -0.501 1.00 72.81 123 ALA A CA 1
ATOM 862 C C . ALA A 1 123 ? 16.419 9.672 -1.523 1.00 72.81 123 ALA A C 1
ATOM 864 O O . ALA A 1 123 ? 17.276 9.673 -2.409 1.00 72.81 123 ALA A O 1
ATOM 865 N N . GLY A 1 124 ? 15.563 8.652 -1.385 1.00 69.38 124 GLY A N 1
ATOM 866 C CA . GLY A 1 124 ? 15.565 7.493 -2.277 1.00 69.38 124 GLY A CA 1
ATOM 867 C C . GLY A 1 124 ? 16.679 6.480 -1.992 1.00 69.38 124 GLY A C 1
ATOM 868 O O . GLY A 1 124 ? 16.806 5.505 -2.728 1.00 69.38 124 GLY A O 1
ATOM 869 N N . GLN A 1 125 ? 17.481 6.681 -0.945 1.00 77.00 125 GLN A N 1
ATOM 870 C CA . GLN A 1 125 ? 18.548 5.759 -0.567 1.00 77.00 125 GLN A CA 1
ATOM 871 C C . GLN A 1 125 ? 17.987 4.696 0.380 1.00 77.00 125 GLN A C 1
ATOM 873 O O . GLN A 1 125 ? 17.678 5.006 1.529 1.00 77.00 125 GLN A O 1
ATOM 878 N N . PHE A 1 126 ? 17.872 3.455 -0.101 1.00 75.31 126 PHE A N 1
ATOM 879 C CA . PHE A 1 126 ? 17.507 2.295 0.721 1.00 75.31 126 PHE A CA 1
ATOM 880 C C . PHE A 1 126 ? 18.714 1.425 0.942 1.00 75.31 126 PHE A C 1
ATOM 882 O O . PHE A 1 126 ? 19.347 0.986 -0.019 1.00 75.31 126 PHE A O 1
ATOM 889 N N . GLY A 1 127 ? 18.976 1.132 2.207 1.00 81.06 127 GLY A N 1
ATOM 890 C CA . GLY A 1 127 ? 19.846 0.043 2.591 1.00 81.06 127 GLY A CA 1
ATOM 891 C C . GLY A 1 127 ? 19.106 -1.025 3.397 1.00 81.06 127 GLY A C 1
ATOM 892 O O . GLY A 1 127 ? 18.008 -0.785 3.911 1.00 81.06 127 GLY A O 1
ATOM 893 N N . PRO A 1 128 ? 19.699 -2.220 3.538 1.00 84.50 128 PRO A N 1
ATOM 894 C CA . PRO A 1 128 ? 19.204 -3.241 4.459 1.00 84.50 128 PRO A CA 1
ATOM 895 C C . PRO A 1 128 ? 19.124 -2.741 5.911 1.00 84.50 128 PRO A C 1
ATOM 897 O O . PRO A 1 128 ? 18.308 -3.241 6.678 1.00 84.50 128 PRO A O 1
ATOM 900 N N . GLU A 1 129 ? 19.921 -1.739 6.291 1.00 89.69 129 GLU A N 1
ATOM 901 C CA . GLU A 1 129 ? 19.867 -1.084 7.602 1.00 89.69 129 GLU A CA 1
ATOM 902 C C . GLU A 1 129 ? 18.565 -0.309 7.863 1.00 89.69 129 GLU A C 1
ATOM 904 O O . GLU A 1 129 ? 18.211 -0.081 9.020 1.00 89.69 129 GLU A O 1
ATOM 909 N N . ASP A 1 130 ? 17.844 0.079 6.808 1.00 89.94 130 ASP A N 1
ATOM 910 C CA . ASP A 1 130 ? 16.569 0.792 6.912 1.00 89.94 130 ASP A CA 1
ATOM 911 C C . ASP A 1 130 ? 15.371 -0.167 7.008 1.00 89.94 130 ASP A C 1
ATOM 913 O O . ASP A 1 130 ? 14.238 0.279 7.215 1.00 89.94 130 ASP A O 1
ATOM 917 N N . LEU A 1 131 ? 15.607 -1.476 6.853 1.00 92.38 131 LEU A N 1
ATOM 918 C CA . LEU A 1 131 ? 14.591 -2.519 6.941 1.00 92.38 131 LEU A CA 1
ATOM 919 C C . LEU A 1 131 ? 14.441 -2.979 8.391 1.00 92.38 131 LEU A C 1
ATOM 921 O O . LEU A 1 131 ? 15.257 -3.717 8.941 1.00 92.38 131 LEU A O 1
ATOM 925 N N . LEU A 1 132 ? 13.352 -2.546 9.008 1.00 95.75 132 LEU A N 1
ATOM 926 C CA . LEU A 1 132 ? 12.959 -2.926 10.353 1.00 95.75 132 LEU A CA 1
ATOM 927 C C . LEU A 1 132 ? 11.985 -4.113 10.307 1.00 95.75 132 LEU A C 1
ATOM 929 O O . LEU A 1 132 ? 11.269 -4.303 9.313 1.00 95.75 132 LEU A O 1
ATOM 933 N N . PRO A 1 133 ? 11.900 -4.907 11.390 1.00 96.62 133 PRO A N 1
ATOM 934 C CA . PRO A 1 133 ? 10.841 -5.894 11.537 1.00 96.62 133 PRO A CA 1
ATOM 935 C C . PRO A 1 133 ? 9.458 -5.259 11.322 1.00 96.62 133 PRO A C 1
ATOM 937 O O . PRO A 1 133 ? 9.247 -4.109 11.718 1.00 96.62 133 PRO A O 1
ATOM 940 N N . PRO A 1 134 ? 8.501 -5.983 10.716 1.00 94.12 134 PRO A N 1
ATOM 941 C CA . PRO A 1 134 ? 7.175 -5.441 10.466 1.00 94.12 134 PRO A CA 1
ATOM 942 C C . PRO A 1 134 ? 6.497 -5.065 11.786 1.00 94.12 134 PRO A C 1
ATOM 944 O O . PRO A 1 134 ? 6.604 -5.778 12.789 1.00 94.12 134 PRO A O 1
ATOM 947 N N . ARG A 1 135 ? 5.762 -3.948 11.786 1.00 94.06 135 ARG A N 1
ATOM 948 C CA . ARG A 1 135 ? 4.981 -3.540 12.959 1.00 94.06 135 ARG A CA 1
ATOM 949 C C . ARG A 1 135 ? 3.977 -4.613 13.359 1.00 94.06 135 ARG A C 1
ATOM 951 O O . ARG A 1 135 ? 3.423 -5.324 12.522 1.00 94.06 135 ARG A O 1
ATOM 958 N N . ALA A 1 136 ? 3.664 -4.652 14.652 1.00 94.38 136 ALA A N 1
ATOM 959 C CA . ALA A 1 136 ? 2.605 -5.503 15.172 1.00 94.38 136 ALA A CA 1
ATOM 960 C C . ALA A 1 136 ? 1.281 -5.265 14.420 1.00 94.38 136 ALA A C 1
ATOM 962 O O . ALA A 1 136 ? 0.844 -4.129 14.241 1.00 94.38 136 ALA A O 1
ATOM 963 N N . GLY A 1 137 ? 0.650 -6.354 13.976 1.00 93.38 137 GLY A N 1
ATOM 964 C CA . GLY A 1 137 ? -0.597 -6.312 13.208 1.00 93.38 137 GLY A CA 1
ATOM 965 C C . GLY A 1 137 ? -0.428 -6.024 11.713 1.00 93.38 137 GLY A C 1
ATOM 966 O O . GLY A 1 137 ? -1.418 -6.106 10.989 1.00 93.38 137 GLY A O 1
ATOM 967 N N . VAL A 1 138 ? 0.790 -5.741 11.236 1.00 95.75 138 VAL A N 1
ATOM 968 C CA . VAL A 1 138 ? 1.085 -5.666 9.802 1.00 95.75 138 VAL A CA 1
ATOM 969 C C . VAL A 1 138 ? 1.481 -7.049 9.294 1.00 95.75 138 VAL A C 1
ATOM 971 O O . VAL A 1 138 ? 2.354 -7.714 9.846 1.00 95.75 138 VAL A O 1
ATOM 974 N N . THR A 1 139 ? 0.818 -7.493 8.233 1.00 95.81 139 THR A N 1
ATOM 975 C CA . THR A 1 139 ? 1.103 -8.751 7.531 1.00 95.81 139 THR A CA 1
ATOM 976 C C . THR A 1 139 ? 1.037 -8.515 6.031 1.00 95.81 139 THR A C 1
ATOM 978 O O . THR A 1 139 ? 0.562 -7.472 5.587 1.00 95.81 139 THR A O 1
ATOM 981 N N . GLY A 1 140 ? 1.515 -9.460 5.236 1.00 94.94 140 GLY A N 1
ATOM 982 C CA . GLY A 1 140 ? 1.519 -9.308 3.792 1.00 94.94 140 GLY A CA 1
ATOM 983 C C . GLY A 1 140 ? 2.414 -10.318 3.110 1.00 94.94 140 GLY A C 1
ATOM 984 O O . GLY A 1 140 ? 3.013 -11.178 3.756 1.00 94.94 140 GLY A O 1
ATOM 985 N N . GLY A 1 141 ? 2.491 -10.192 1.796 1.00 94.25 141 GLY A N 1
ATOM 986 C CA . GLY A 1 141 ? 3.322 -11.037 0.960 1.00 94.25 141 GLY A CA 1
ATOM 987 C C . GLY A 1 141 ? 2.994 -10.850 -0.511 1.00 94.25 141 GLY A C 1
ATOM 988 O O . GLY A 1 141 ? 2.174 -10.015 -0.896 1.00 94.25 141 GLY A O 1
ATOM 989 N N . LEU A 1 142 ? 3.639 -11.658 -1.339 1.00 92.75 142 LEU A N 1
ATOM 990 C CA . LEU A 1 142 ? 3.389 -11.692 -2.773 1.00 92.75 142 LEU A CA 1
ATOM 991 C C . LEU A 1 142 ? 2.465 -12.862 -3.115 1.00 92.75 142 LEU A C 1
ATOM 993 O O . LEU A 1 142 ? 2.501 -13.913 -2.478 1.00 92.75 142 LEU A O 1
ATOM 997 N N . THR A 1 143 ? 1.636 -12.656 -4.126 1.00 91.38 143 THR A N 1
ATOM 998 C CA . THR A 1 143 ? 0.813 -13.667 -4.794 1.00 91.38 143 THR A CA 1
ATOM 999 C C . THR A 1 143 ? 1.104 -13.620 -6.288 1.00 91.38 143 THR A C 1
ATOM 1001 O O . THR A 1 143 ? 1.728 -12.676 -6.768 1.00 91.38 143 THR A O 1
ATOM 1004 N N . GLU A 1 144 ? 0.582 -14.584 -7.041 1.00 87.50 144 GLU A N 1
ATOM 1005 C CA . GLU A 1 144 ? 0.622 -14.546 -8.509 1.00 87.50 144 GLU A CA 1
ATOM 1006 C C . GLU A 1 144 ? -0.063 -13.298 -9.090 1.00 87.50 144 GLU A C 1
ATOM 1008 O O . GLU A 1 144 ? 0.313 -12.824 -10.157 1.00 87.50 144 GLU A O 1
ATOM 1013 N N . ALA A 1 145 ? -1.047 -12.738 -8.377 1.00 88.62 145 ALA A N 1
ATOM 1014 C CA . ALA A 1 145 ? -1.777 -11.546 -8.799 1.00 88.62 145 ALA A CA 1
ATOM 1015 C C . ALA A 1 145 ? -1.086 -10.226 -8.409 1.00 88.62 145 ALA A C 1
ATOM 1017 O O . ALA A 1 145 ? -1.524 -9.170 -8.859 1.00 88.62 145 ALA A O 1
ATOM 1018 N N . GLY A 1 146 ? -0.042 -10.267 -7.574 1.00 92.62 146 GLY A N 1
ATOM 1019 C CA . GLY A 1 146 ? 0.651 -9.087 -7.054 1.00 92.62 146 GLY A CA 1
ATOM 1020 C C . GLY A 1 146 ? 0.761 -9.067 -5.531 1.00 92.62 146 GLY A C 1
ATOM 1021 O O . GLY A 1 146 ? 0.860 -10.110 -4.880 1.00 92.62 146 GLY A O 1
ATOM 1022 N N . LEU A 1 147 ? 0.783 -7.870 -4.949 1.00 95.06 147 LEU A N 1
ATOM 1023 C CA . LEU A 1 147 ? 0.986 -7.654 -3.516 1.00 95.06 147 LEU A CA 1
ATOM 1024 C C . LEU A 1 147 ? -0.331 -7.749 -2.737 1.00 95.06 147 LEU A C 1
ATOM 1026 O O . LEU A 1 147 ? -1.345 -7.186 -3.142 1.00 95.06 147 LEU A O 1
ATOM 1030 N N . TRP A 1 148 ? -0.284 -8.336 -1.541 1.00 95.75 148 TRP A N 1
ATOM 1031 C CA . TRP A 1 148 ? -1.304 -8.121 -0.517 1.00 95.75 148 TRP A CA 1
ATOM 1032 C C . TRP A 1 148 ? -0.677 -7.657 0.801 1.00 95.75 148 TRP A C 1
ATOM 1034 O O . TRP A 1 148 ? 0.428 -8.062 1.167 1.00 95.75 148 TRP A O 1
ATOM 1044 N N . LEU A 1 149 ? -1.403 -6.811 1.526 1.00 96.38 149 LEU A N 1
ATOM 1045 C CA . LEU A 1 149 ? -1.040 -6.280 2.834 1.00 96.38 149 LEU A CA 1
ATOM 1046 C C . LEU A 1 149 ? -2.255 -6.314 3.761 1.00 96.38 149 LEU A C 1
ATOM 1048 O O . LEU A 1 149 ? -3.346 -5.907 3.377 1.00 96.38 149 LEU A O 1
ATOM 1052 N N . GLY A 1 150 ? -2.061 -6.750 4.998 1.00 96.25 150 GLY A N 1
ATOM 1053 C CA . GLY A 1 150 ? -2.990 -6.530 6.102 1.00 96.25 150 GLY A CA 1
ATOM 1054 C C . GLY A 1 150 ? -2.410 -5.487 7.048 1.00 96.25 150 GLY A C 1
ATOM 1055 O O . GLY A 1 150 ? -1.283 -5.651 7.507 1.00 96.25 150 GLY A O 1
ATOM 1056 N N . THR A 1 151 ? -3.161 -4.432 7.347 1.00 96.12 151 THR A N 1
ATOM 1057 C CA . THR A 1 151 ? -2.770 -3.373 8.290 1.00 96.12 151 THR A CA 1
ATOM 1058 C C . THR A 1 151 ? -3.750 -3.314 9.457 1.00 96.12 151 THR A C 1
ATOM 1060 O O . THR A 1 151 ? -4.911 -3.691 9.290 1.00 96.12 151 THR A O 1
ATOM 1063 N N . PRO A 1 152 ? -3.362 -2.780 10.627 1.00 95.38 152 PRO A N 1
ATOM 1064 C CA . PRO A 1 152 ? -4.333 -2.420 11.652 1.00 95.38 152 PRO A CA 1
ATOM 1065 C C . PRO A 1 152 ? -5.421 -1.495 11.093 1.00 95.38 152 PRO A C 1
ATOM 1067 O O . PRO A 1 152 ? -5.185 -0.712 10.167 1.00 95.38 152 PRO A O 1
ATOM 1070 N N . ARG A 1 153 ? -6.624 -1.584 11.660 1.00 93.62 153 ARG A N 1
ATOM 1071 C CA . ARG A 1 153 ? -7.759 -0.779 11.209 1.00 93.62 153 ARG A CA 1
ATOM 1072 C C . ARG A 1 153 ? -7.489 0.722 11.320 1.00 93.62 153 ARG A C 1
ATOM 1074 O O . ARG A 1 153 ? -6.928 1.195 12.307 1.00 93.62 153 ARG A O 1
ATOM 1081 N N . GLY A 1 154 ? -7.967 1.476 10.333 1.00 92.44 154 GLY A N 1
ATOM 1082 C CA . GLY A 1 154 ? -7.908 2.941 10.323 1.00 92.44 154 GLY A CA 1
ATOM 1083 C C . GLY A 1 154 ? -6.631 3.513 9.707 1.00 92.44 154 GLY A C 1
ATOM 1084 O O . GLY A 1 154 ? -6.459 4.733 9.682 1.00 92.44 154 GLY A O 1
ATOM 1085 N N . TRP A 1 155 ? -5.755 2.656 9.183 1.00 95.44 155 TRP A N 1
ATOM 1086 C CA . TRP A 1 155 ? -4.639 3.081 8.347 1.00 95.44 155 TRP A CA 1
ATOM 1087 C C . TRP A 1 155 ? -5.162 3.631 7.015 1.00 95.44 155 TRP A C 1
ATOM 1089 O O . TRP A 1 155 ? -6.157 3.158 6.462 1.00 95.44 155 TRP A O 1
ATOM 1099 N N . ARG A 1 156 ? -4.501 4.669 6.498 1.00 95.00 156 ARG A N 1
ATOM 1100 C CA . ARG A 1 156 ? -4.902 5.349 5.259 1.00 95.00 156 ARG A CA 1
ATOM 1101 C C . ARG A 1 156 ? -3.803 5.227 4.221 1.00 95.00 156 ARG A C 1
ATOM 1103 O O . ARG A 1 156 ? -2.685 5.661 4.474 1.00 95.00 156 ARG A O 1
ATOM 1110 N N . LEU A 1 157 ? -4.122 4.685 3.053 1.00 94.69 157 LEU A N 1
ATOM 1111 C CA . LEU A 1 157 ? -3.179 4.534 1.951 1.00 94.69 157 LEU A CA 1
ATOM 1112 C C . LEU A 1 157 ? -2.894 5.896 1.310 1.00 94.69 157 LEU A C 1
ATOM 1114 O O . LEU A 1 157 ? -3.807 6.564 0.820 1.00 94.69 157 LEU A O 1
ATOM 1118 N N . ALA A 1 158 ? -1.634 6.319 1.330 1.00 91.75 158 ALA A N 1
ATOM 1119 C CA . ALA A 1 158 ? -1.191 7.616 0.825 1.00 91.75 158 ALA A CA 1
ATOM 1120 C C . ALA A 1 158 ? -0.379 7.509 -0.471 1.00 91.75 158 ALA A C 1
ATOM 1122 O O . ALA A 1 158 ? -0.424 8.429 -1.281 1.00 91.75 158 ALA A O 1
ATOM 1123 N N . SER A 1 159 ? 0.343 6.405 -0.685 1.00 91.31 159 SER A N 1
ATOM 1124 C CA . SER A 1 159 ? 1.151 6.189 -1.892 1.00 91.31 159 SER A CA 1
ATOM 1125 C C . SER A 1 159 ? 1.540 4.722 -2.071 1.00 91.31 159 SER A C 1
ATOM 1127 O O . SER A 1 159 ? 1.437 3.942 -1.122 1.00 91.31 159 SER A O 1
ATOM 1129 N N . GLY A 1 160 ? 2.092 4.398 -3.238 1.00 90.06 160 GLY A N 1
ATOM 1130 C CA . GLY A 1 160 ? 2.796 3.147 -3.473 1.00 90.06 160 GLY A CA 1
ATOM 1131 C C . GLY A 1 160 ? 3.801 3.269 -4.614 1.00 90.06 160 GLY A C 1
ATOM 1132 O O . GLY A 1 160 ? 3.589 4.044 -5.550 1.00 90.06 160 GLY A O 1
ATOM 1133 N N . ALA A 1 161 ? 4.876 2.496 -4.523 1.00 89.12 161 ALA A N 1
ATOM 1134 C CA . ALA A 1 161 ? 5.871 2.308 -5.568 1.00 89.12 161 ALA A CA 1
ATOM 1135 C C . ALA A 1 161 ? 6.154 0.811 -5.747 1.00 89.12 161 ALA A C 1
ATOM 1137 O O . ALA A 1 161 ? 6.186 0.058 -4.770 1.00 89.12 161 ALA A O 1
ATOM 1138 N N . LEU A 1 162 ? 6.370 0.396 -6.991 1.00 87.81 162 LEU A N 1
ATOM 1139 C CA . LEU A 1 162 ? 6.727 -0.969 -7.359 1.00 87.81 162 LEU A CA 1
ATOM 1140 C C . LEU A 1 162 ? 8.014 -0.948 -8.186 1.00 87.81 162 LEU A C 1
ATOM 1142 O O . LEU A 1 162 ? 8.079 -0.305 -9.234 1.00 87.81 162 LEU A O 1
ATOM 1146 N N . LEU A 1 163 ? 9.021 -1.680 -7.717 1.00 83.69 163 LEU A N 1
ATOM 1147 C CA . LEU A 1 163 ? 10.266 -1.939 -8.429 1.00 83.69 163 LEU A CA 1
ATOM 1148 C C . LEU A 1 163 ? 10.214 -3.364 -8.988 1.00 83.69 163 LEU A C 1
ATOM 1150 O O . LEU A 1 163 ? 10.014 -4.321 -8.238 1.00 83.69 163 LEU A O 1
ATOM 1154 N N . VAL A 1 164 ? 10.399 -3.513 -10.298 1.00 80.62 164 VAL A N 1
ATOM 1155 C CA . VAL A 1 164 ? 10.353 -4.804 -11.006 1.00 80.62 164 VAL A CA 1
ATOM 1156 C C . VAL A 1 164 ? 11.715 -5.072 -11.631 1.00 80.62 164 VAL A C 1
ATOM 1158 O O . VAL A 1 164 ? 12.285 -4.167 -12.228 1.00 80.62 164 VAL A O 1
ATOM 1161 N N . THR A 1 165 ? 12.232 -6.297 -11.535 1.00 74.94 165 THR A N 1
ATOM 1162 C CA . THR A 1 165 ? 13.449 -6.722 -12.245 1.00 74.94 165 THR A CA 1
ATOM 1163 C C . THR A 1 165 ? 13.146 -7.820 -13.262 1.00 74.94 165 THR A C 1
ATOM 1165 O O . THR A 1 165 ? 12.145 -8.532 -13.167 1.00 74.94 165 THR A O 1
ATOM 1168 N N . GLY A 1 166 ? 14.016 -7.948 -14.270 1.00 65.19 166 GLY A N 1
ATOM 1169 C CA . GLY A 1 166 ? 13.983 -9.060 -15.228 1.00 65.19 166 GLY A CA 1
ATOM 1170 C C . GLY A 1 166 ? 12.813 -9.056 -16.219 1.00 65.19 166 GLY A C 1
ATOM 1171 O O . GLY A 1 166 ? 12.687 -9.997 -16.994 1.00 65.19 166 GLY A O 1
ATOM 1172 N N . GLY A 1 167 ? 11.979 -8.013 -16.223 1.00 61.38 167 GLY A N 1
ATOM 1173 C CA . GLY A 1 167 ? 10.883 -7.836 -17.173 1.00 61.38 167 GLY A CA 1
ATOM 1174 C C . GLY A 1 167 ? 11.062 -6.582 -18.023 1.00 61.38 167 GLY A C 1
ATOM 1175 O O . GLY A 1 167 ? 11.640 -5.591 -17.580 1.00 61.38 167 GLY A O 1
ATOM 1176 N N . THR A 1 168 ? 10.512 -6.590 -19.235 1.00 57.16 168 THR A N 1
ATOM 1177 C CA . THR A 1 168 ? 10.169 -5.337 -19.908 1.00 57.16 168 THR A CA 1
ATOM 1178 C C . THR A 1 168 ? 8.935 -4.803 -19.195 1.00 57.16 168 THR A C 1
ATOM 1180 O O . THR A 1 168 ? 7.872 -5.414 -19.271 1.00 57.16 168 THR A O 1
ATOM 1183 N N . ALA A 1 169 ? 9.067 -3.700 -18.449 1.00 55.31 169 ALA A N 1
ATOM 1184 C CA . ALA A 1 169 ? 7.914 -2.947 -17.963 1.00 55.31 169 ALA A CA 1
ATOM 1185 C C . ALA A 1 169 ? 7.149 -2.473 -19.203 1.00 55.31 169 ALA A C 1
ATOM 1187 O O . ALA A 1 169 ? 7.465 -1.431 -19.768 1.00 55.31 169 ALA A O 1
ATOM 1188 N N . GLY A 1 170 ? 6.263 -3.311 -19.739 1.00 56.78 170 GLY A N 1
ATOM 1189 C CA . GLY A 1 170 ? 5.623 -3.085 -21.025 1.00 56.78 170 GLY A CA 1
ATOM 1190 C C . GLY A 1 170 ? 4.767 -1.836 -20.940 1.00 56.78 170 GLY A C 1
ATOM 1191 O O . GLY A 1 170 ? 3.636 -1.929 -20.502 1.00 56.78 170 GLY A O 1
ATOM 1192 N N . GLY A 1 171 ? 5.322 -0.664 -21.255 1.00 65.06 171 GLY A N 1
ATOM 1193 C CA . GLY A 1 171 ? 4.675 0.655 -21.208 1.00 65.06 171 GLY A CA 1
ATOM 1194 C C . GLY A 1 171 ? 4.025 1.082 -19.878 1.00 65.06 171 GLY A C 1
ATOM 1195 O O . GLY A 1 171 ? 3.624 2.237 -19.754 1.00 65.06 171 GLY A O 1
ATOM 1196 N N . ALA A 1 172 ? 3.883 0.191 -18.896 1.00 73.25 172 ALA A N 1
ATOM 1197 C CA . ALA A 1 172 ? 3.122 0.430 -17.687 1.00 73.25 172 ALA A CA 1
ATOM 1198 C C . ALA A 1 172 ? 3.895 1.387 -16.780 1.00 73.25 172 ALA A C 1
ATOM 1200 O O . ALA A 1 172 ? 4.937 1.043 -16.233 1.00 73.25 172 ALA A O 1
ATOM 1201 N N . ALA A 1 173 ? 3.362 2.597 -16.622 1.00 80.62 173 ALA A N 1
ATOM 1202 C CA . ALA A 1 173 ? 3.880 3.600 -15.692 1.00 80.62 173 ALA A CA 1
ATOM 1203 C C . ALA A 1 173 ? 3.261 3.476 -14.288 1.00 80.62 173 ALA A C 1
ATOM 1205 O O . ALA A 1 173 ? 3.704 4.128 -13.334 1.00 80.62 173 ALA A O 1
ATOM 1206 N N . THR A 1 174 ? 2.200 2.674 -14.165 1.00 88.38 174 THR A N 1
ATOM 1207 C CA . THR A 1 174 ? 1.379 2.595 -12.960 1.00 88.38 174 THR A CA 1
ATOM 1208 C C . THR A 1 174 ? 0.940 1.178 -12.633 1.00 88.38 174 THR A C 1
ATOM 1210 O O . THR A 1 174 ? 0.816 0.339 -13.522 1.00 88.38 174 THR A O 1
ATOM 1213 N N . PHE A 1 175 ? 0.642 0.957 -11.358 1.00 92.44 175 PHE A N 1
ATOM 1214 C CA . PHE A 1 175 ? -0.046 -0.224 -10.841 1.00 92.44 175 PHE A CA 1
ATOM 1215 C C . PHE A 1 175 ? -1.255 0.219 -9.997 1.00 92.44 175 PHE A C 1
ATOM 1217 O O . PHE A 1 175 ? -1.354 1.390 -9.611 1.00 92.44 175 PHE A O 1
ATOM 1224 N N . ALA A 1 176 ? -2.202 -0.675 -9.741 1.00 93.94 176 ALA A N 1
ATOM 1225 C CA . ALA A 1 176 ? -3.512 -0.364 -9.184 1.00 93.94 176 ALA A CA 1
ATOM 1226 C C . ALA A 1 176 ? -3.806 -1.115 -7.880 1.00 93.94 176 ALA A C 1
ATOM 1228 O O . ALA A 1 176 ? -3.297 -2.202 -7.612 1.00 93.94 176 ALA A O 1
ATOM 1229 N N . LEU A 1 177 ? -4.689 -0.525 -7.070 1.00 95.50 177 LEU A N 1
ATOM 1230 C CA . LEU A 1 177 ? -5.329 -1.193 -5.940 1.00 95.50 177 LEU A CA 1
ATOM 1231 C C . LEU A 1 177 ? -6.533 -1.983 -6.471 1.00 95.50 177 LEU A C 1
ATOM 1233 O O . LEU A 1 177 ? -7.498 -1.396 -6.959 1.00 95.50 177 LEU A O 1
ATOM 1237 N N . THR A 1 178 ? -6.480 -3.307 -6.381 1.00 95.88 178 THR A N 1
ATOM 1238 C CA . THR A 1 178 ? -7.478 -4.211 -6.972 1.00 95.88 178 THR A CA 1
ATOM 1239 C C . THR A 1 178 ? -8.536 -4.669 -5.985 1.00 95.88 178 THR A C 1
ATOM 1241 O O . THR A 1 178 ? -9.684 -4.878 -6.375 1.00 95.88 178 THR A O 1
ATOM 1244 N N . ALA A 1 179 ? -8.181 -4.797 -4.706 1.00 95.38 179 ALA A N 1
ATOM 1245 C CA . ALA A 1 179 ? -9.133 -5.147 -3.665 1.00 95.38 179 ALA A CA 1
ATOM 1246 C C . ALA A 1 179 ? -8.801 -4.492 -2.325 1.00 95.38 179 ALA A C 1
ATOM 1248 O O . ALA A 1 179 ? -7.645 -4.268 -1.963 1.00 95.38 179 ALA A O 1
ATOM 1249 N N . VAL A 1 180 ? -9.858 -4.214 -1.570 1.00 95.75 180 VAL A N 1
ATOM 1250 C CA . VAL A 1 180 ? -9.810 -3.691 -0.211 1.00 95.75 180 VAL A CA 1
ATOM 1251 C C . VAL A 1 180 ? -10.729 -4.530 0.653 1.00 95.75 180 VAL A C 1
ATOM 1253 O O . VAL A 1 180 ? -11.932 -4.600 0.406 1.00 95.75 180 VAL A O 1
ATOM 1256 N N . CYS A 1 181 ? -10.182 -5.138 1.695 1.00 95.06 181 CYS A N 1
ATOM 1257 C CA . CYS A 1 181 ? -10.970 -5.931 2.622 1.00 95.06 181 CYS A CA 1
ATOM 1258 C C . CYS A 1 181 ? -11.274 -5.135 3.890 1.00 95.06 181 CYS A C 1
ATOM 1260 O O . CYS A 1 181 ? -10.373 -4.683 4.591 1.00 95.06 181 CYS A O 1
ATOM 1262 N N . LEU A 1 182 ? -12.567 -5.003 4.181 1.00 93.69 182 LEU A N 1
ATOM 1263 C CA . LEU A 1 182 ? -13.114 -4.423 5.404 1.00 93.69 182 LEU A CA 1
ATOM 1264 C C . LEU A 1 182 ? -13.851 -5.539 6.154 1.00 93.69 182 LEU A C 1
ATOM 1266 O O . LEU A 1 182 ? -15.067 -5.681 5.990 1.00 93.69 182 LEU A O 1
ATOM 1270 N N . PRO A 1 183 ? -13.145 -6.384 6.921 1.00 87.00 183 PRO A N 1
ATOM 1271 C CA . PRO A 1 183 ? -13.796 -7.443 7.665 1.00 87.00 183 PRO A CA 1
ATOM 1272 C C . PRO A 1 183 ? -14.800 -6.834 8.646 1.00 87.00 183 PRO A C 1
ATOM 1274 O O . PRO A 1 183 ? -14.542 -5.763 9.215 1.00 87.00 183 PRO A O 1
ATOM 1277 N N . PRO A 1 184 ? -15.951 -7.495 8.856 1.00 80.56 184 PRO A N 1
ATOM 1278 C CA . PRO A 1 184 ? -16.925 -7.021 9.819 1.00 80.56 184 PRO A CA 1
ATOM 1279 C C . PRO A 1 184 ? -16.222 -6.844 11.162 1.00 80.56 184 PRO A C 1
ATOM 1281 O O . PRO A 1 184 ? -15.464 -7.709 11.611 1.00 80.56 184 PRO A O 1
ATOM 1284 N N . SER A 1 185 ? -16.455 -5.689 11.790 1.00 76.25 185 SER A N 1
ATOM 1285 C CA . SER A 1 185 ? -16.046 -5.499 13.177 1.00 76.25 185 SER A CA 1
ATOM 1286 C C . SER A 1 185 ? -16.638 -6.670 13.939 1.00 76.25 185 SER A C 1
ATOM 1288 O O . SER A 1 185 ? -17.846 -6.878 13.818 1.00 76.25 185 SER A O 1
ATOM 1290 N N . ALA A 1 186 ? -15.813 -7.451 14.646 1.00 70.56 186 ALA A N 1
ATOM 1291 C CA . ALA A 1 186 ? -16.330 -8.491 15.521 1.00 70.56 186 ALA A CA 1
ATOM 1292 C C . ALA A 1 186 ? -17.420 -7.825 16.359 1.00 70.56 186 ALA A C 1
ATOM 1294 O O . ALA A 1 186 ? -17.134 -6.870 17.090 1.00 70.56 186 ALA A O 1
ATOM 1295 N N . SER A 1 187 ? -18.677 -8.211 16.115 1.00 68.50 187 SER A N 1
ATOM 1296 C CA . SER A 1 187 ? -19.800 -7.640 16.844 1.00 68.50 187 SER A CA 1
ATOM 1297 C C . SER A 1 187 ? -19.460 -7.819 18.320 1.00 68.50 187 SER A C 1
ATOM 1299 O O . SER A 1 187 ? -18.970 -8.905 18.660 1.00 68.50 187 SER A O 1
ATOM 1301 N N . PRO A 1 188 ? -19.599 -6.786 19.173 1.00 67.44 188 PRO A N 1
ATOM 1302 C CA . PRO A 1 188 ? -19.334 -6.957 20.591 1.00 67.44 188 PRO A CA 1
ATOM 1303 C C . PRO A 1 188 ? -20.118 -8.188 21.026 1.00 67.44 188 PRO A C 1
ATOM 1305 O O . PRO A 1 188 ? -21.332 -8.245 20.814 1.00 67.44 188 PRO A O 1
ATOM 1308 N N . SER A 1 189 ? -19.392 -9.206 21.503 1.00 67.19 189 SER A N 1
ATOM 1309 C CA . SER A 1 189 ? -19.992 -10.459 21.956 1.00 67.19 189 SER A CA 1
ATOM 1310 C C . SER A 1 189 ? -21.202 -10.088 22.806 1.00 67.19 189 SER A C 1
ATOM 1312 O O . SER A 1 189 ? -21.051 -9.192 23.647 1.00 67.19 189 SER A O 1
ATOM 1314 N N . PRO A 1 190 ? -22.392 -10.666 22.553 1.00 64.75 190 PRO A N 1
ATOM 1315 C CA . PRO A 1 190 ? -23.593 -10.288 23.279 1.00 64.75 190 PRO A CA 1
ATOM 1316 C C . PRO A 1 190 ? -23.253 -10.304 24.764 1.00 64.75 190 PRO A C 1
ATOM 1318 O O . PRO A 1 190 ? -22.742 -11.306 25.269 1.00 64.75 190 PRO A O 1
ATOM 1321 N N . SER A 1 191 ? -23.434 -9.149 25.412 1.00 69.56 191 SER A N 1
ATOM 1322 C CA . SER A 1 191 ? -23.167 -8.977 26.838 1.00 69.56 191 SER A CA 1
ATOM 1323 C C . SER A 1 191 ? -23.765 -10.182 27.564 1.00 69.56 191 SER A C 1
ATOM 1325 O O . SER A 1 191 ? -24.910 -10.526 27.240 1.00 69.56 191 SER A O 1
ATOM 1327 N N . PRO A 1 192 ? -23.018 -10.875 28.447 1.00 65.44 192 PRO A N 1
ATOM 1328 C CA . PRO A 1 192 ? -23.518 -12.073 29.102 1.00 65.44 192 PRO A CA 1
ATOM 1329 C C . PRO A 1 192 ? -24.884 -11.741 29.688 1.00 65.44 192 PRO A C 1
ATOM 1331 O O . PRO A 1 192 ? -25.013 -10.831 30.509 1.00 65.44 192 PRO A O 1
ATOM 1334 N N . SER A 1 193 ? -25.914 -12.417 29.175 1.00 67.62 193 SER A N 1
ATOM 1335 C CA . SER A 1 193 ? -27.278 -12.248 29.656 1.00 67.62 193 SER A CA 1
ATOM 1336 C C . SER A 1 193 ? -27.239 -12.411 31.178 1.00 67.62 193 SER A C 1
ATOM 1338 O O . SER A 1 193 ? -26.564 -13.337 31.643 1.00 67.62 193 SER A O 1
ATOM 1340 N N . PRO A 1 194 ? -27.852 -11.506 31.961 1.00 64.69 194 PRO A N 1
ATOM 1341 C CA . PRO A 1 194 ? -27.756 -11.553 33.411 1.00 64.69 194 PRO A CA 1
ATOM 1342 C C . PRO A 1 194 ? -28.179 -12.942 33.883 1.00 64.69 194 PRO A C 1
ATOM 1344 O O . PRO A 1 194 ? -29.306 -13.373 33.638 1.00 64.69 194 PRO A O 1
ATOM 1347 N N . SER A 1 195 ? -27.247 -13.657 34.519 1.00 60.22 195 SER A N 1
ATOM 1348 C CA . SER A 1 195 ? -27.529 -14.940 35.151 1.00 60.22 195 SER A CA 1
ATOM 1349 C C . SER A 1 195 ? -28.766 -14.779 36.036 1.00 60.22 195 SER A C 1
ATOM 1351 O O . SER A 1 195 ? -28.765 -13.891 36.894 1.00 60.22 195 SER A O 1
ATOM 1353 N N . PRO A 1 196 ? -29.818 -15.598 35.864 1.00 58.56 196 PRO A N 1
ATOM 1354 C CA . PRO A 1 196 ? -30.954 -15.567 36.768 1.00 58.56 196 PRO A CA 1
ATOM 1355 C C . PRO A 1 196 ? -30.453 -15.854 38.185 1.00 58.56 196 PRO A C 1
ATOM 1357 O O . PRO A 1 196 ? -29.749 -16.840 38.422 1.00 58.56 196 PRO A O 1
ATOM 1360 N N . SER A 1 197 ? -30.785 -14.958 39.112 1.00 52.38 197 SER A N 1
ATOM 1361 C CA . SER A 1 197 ? -30.465 -15.037 40.533 1.00 52.38 197 SER A CA 1
ATOM 1362 C C . SER A 1 197 ? -30.771 -16.434 41.074 1.00 52.38 197 SER A C 1
ATOM 1364 O O . SER A 1 197 ? -31.934 -16.830 41.170 1.00 52.38 197 SER A O 1
ATOM 1366 N N . ARG A 1 198 ? -29.734 -17.205 41.426 1.00 52.12 198 ARG A N 1
ATOM 1367 C CA . ARG A 1 198 ? -29.920 -18.477 42.128 1.00 52.12 198 ARG A CA 1
ATOM 1368 C C . ARG A 1 198 ? -30.207 -18.206 43.596 1.00 52.12 198 ARG A C 1
ATOM 1370 O O . ARG A 1 198 ? -29.354 -17.738 44.344 1.00 52.12 198 ARG A O 1
ATOM 1377 N N . SER A 1 199 ? -31.438 -18.537 43.956 1.00 54.16 199 SER A N 1
ATOM 1378 C CA . SER A 1 199 ? -31.910 -18.760 45.313 1.00 54.16 199 SER A CA 1
ATOM 1379 C C . SER A 1 199 ? -31.074 -19.842 46.021 1.00 54.16 199 SER A C 1
ATOM 1381 O O . SER A 1 199 ? -30.739 -20.855 45.413 1.00 54.16 199 SER A O 1
ATOM 1383 N N . ALA A 1 200 ? -30.743 -19.555 47.282 1.00 51.25 200 ALA A N 1
ATOM 1384 C CA . ALA A 1 200 ? -30.352 -20.400 48.419 1.00 51.25 200 ALA A CA 1
ATOM 1385 C C . ALA A 1 200 ? -29.661 -21.781 48.224 1.00 51.25 200 ALA A C 1
ATOM 1387 O O . ALA A 1 200 ? -30.203 -22.716 47.644 1.00 51.25 200 ALA A O 1
ATOM 1388 N N . SER A 1 201 ? -28.500 -21.896 48.892 1.00 54.59 201 SER A N 1
ATOM 1389 C CA . SER A 1 201 ? -27.870 -23.066 49.555 1.00 54.59 201 SER A CA 1
ATOM 1390 C C . SER A 1 201 ? -28.802 -24.245 49.908 1.00 54.59 201 SER A C 1
ATOM 1392 O O . SER A 1 201 ? -29.920 -23.986 50.357 1.00 54.59 201 SER A O 1
ATOM 1394 N N . PRO A 1 202 ? -28.331 -25.523 49.869 1.00 56.00 202 PRO A N 1
ATOM 1395 C CA . PRO A 1 202 ? -27.396 -26.005 50.903 1.00 56.00 202 PRO A CA 1
ATOM 1396 C C . PRO A 1 202 ? -26.373 -27.122 50.555 1.00 56.00 202 PRO A C 1
ATOM 1398 O O . PRO A 1 202 ? -26.514 -27.887 49.612 1.00 56.00 202 PRO A O 1
ATOM 1401 N N . GLN A 1 203 ? -25.385 -27.194 51.462 1.00 48.41 203 GLN A N 1
ATOM 1402 C CA . GLN A 1 203 ? -24.632 -28.344 52.005 1.00 48.41 203 GLN A CA 1
ATOM 1403 C C . GLN A 1 203 ? -23.684 -29.211 51.144 1.00 48.41 203 GLN A C 1
ATOM 1405 O O . GLN A 1 203 ? -24.078 -30.063 50.363 1.00 48.41 203 GLN A O 1
ATOM 1410 N N . ALA A 1 204 ? -22.394 -29.030 51.462 1.00 51.34 204 ALA A N 1
ATOM 1411 C CA . ALA A 1 204 ? -21.455 -29.988 52.068 1.00 51.34 204 ALA A CA 1
ATOM 1412 C C . ALA A 1 204 ? -21.286 -31.429 51.526 1.00 51.34 204 ALA A C 1
ATOM 1414 O O . ALA A 1 204 ? -22.201 -32.245 51.512 1.00 51.34 204 ALA A O 1
ATOM 1415 N N . SER A 1 205 ? -19.990 -31.742 51.365 1.00 50.31 205 SER A N 1
ATOM 1416 C CA . SER A 1 205 ? -19.307 -33.043 51.471 1.00 50.31 205 SER A CA 1
ATOM 1417 C C . SER A 1 205 ? -19.173 -33.900 50.210 1.00 50.31 205 SER A C 1
ATOM 1419 O O . SER A 1 205 ? -20.118 -34.556 49.787 1.00 50.31 205 SER A O 1
ATOM 1421 N N . ARG A 1 206 ? -17.923 -34.052 49.738 1.00 47.06 206 ARG A N 1
ATOM 1422 C CA . ARG A 1 206 ? -17.150 -35.313 49.855 1.00 47.06 206 ARG A CA 1
ATOM 1423 C C . ARG A 1 206 ? -15.735 -35.186 49.268 1.00 47.06 206 ARG A C 1
ATOM 1425 O O . ARG A 1 206 ? -15.564 -34.839 48.106 1.00 47.06 206 ARG A O 1
ATOM 1432 N N . SER A 1 207 ? -14.746 -35.536 50.091 1.00 56.97 207 SER A N 1
ATOM 1433 C CA . SER A 1 207 ? -13.366 -35.867 49.711 1.00 56.97 207 SER A CA 1
ATOM 1434 C C . SER A 1 207 ? -13.295 -37.257 49.074 1.00 56.97 207 SER A C 1
ATOM 1436 O O . SER A 1 207 ? -13.823 -38.191 49.674 1.00 56.97 207 SER A O 1
ATOM 1438 N N . VAL A 1 208 ? -12.596 -37.412 47.941 1.00 54.22 208 VAL A N 1
ATOM 1439 C CA . VAL A 1 208 ? -12.135 -38.693 47.345 1.00 54.22 208 VAL A CA 1
ATOM 1440 C C . VAL A 1 208 ? -10.817 -38.423 46.557 1.00 54.22 208 VAL A C 1
ATOM 1442 O O . VAL A 1 208 ? -10.658 -37.302 46.073 1.00 54.22 208 VAL A O 1
ATOM 1445 N N . PRO A 1 209 ? -9.842 -39.366 46.503 1.00 60.31 209 PRO A N 1
ATOM 1446 C CA . PRO A 1 209 ? -8.387 -39.109 46.463 1.00 60.31 209 PRO A CA 1
ATOM 1447 C C . PRO A 1 209 ? -7.761 -39.193 45.034 1.00 60.31 209 PRO A C 1
ATOM 1449 O O . PRO A 1 209 ? -8.512 -39.294 44.064 1.00 60.31 209 PRO A O 1
ATOM 1452 N N . PRO A 1 210 ? -6.413 -39.106 44.863 1.00 70.00 210 PRO A N 1
ATOM 1453 C CA . PRO A 1 210 ? -5.748 -38.910 43.569 1.00 70.00 210 PRO A CA 1
ATOM 1454 C C . PRO A 1 210 ? -5.279 -40.224 42.919 1.00 70.00 210 PRO A C 1
ATOM 1456 O O . PRO A 1 210 ? -5.185 -41.241 43.601 1.00 70.00 210 PRO A O 1
ATOM 1459 N N . SER A 1 211 ? -4.920 -40.151 41.627 1.00 50.94 211 SER A N 1
ATOM 1460 C CA . SER A 1 211 ? -3.999 -41.016 40.845 1.00 50.94 211 SER A CA 1
ATOM 1461 C C . SER A 1 211 ? -4.590 -41.267 39.450 1.00 50.94 211 SER A C 1
ATOM 1463 O O . SER A 1 211 ? -5.743 -41.670 39.378 1.00 50.94 211 SER A O 1
ATOM 1465 N N . VAL A 1 212 ? -3.879 -40.956 38.352 1.00 50.62 212 VAL A N 1
ATOM 1466 C CA . VAL A 1 212 ? -3.033 -41.906 37.587 1.00 50.62 212 VAL A CA 1
ATOM 1467 C C . VAL A 1 212 ? -2.200 -41.152 36.529 1.00 50.62 212 VAL A C 1
ATOM 1469 O O . VAL A 1 212 ? -2.731 -40.341 35.774 1.00 50.62 212 VAL A O 1
ATOM 1472 N N . SER A 1 213 ? -0.905 -41.473 36.449 1.00 57.88 213 SER A N 1
ATOM 1473 C CA . SER A 1 213 ? -0.039 -41.270 35.270 1.00 57.88 213 SER A CA 1
ATOM 1474 C C . SER A 1 213 ? -0.295 -42.355 34.209 1.00 57.88 213 SER A C 1
ATOM 1476 O O . SER A 1 213 ? -0.676 -43.470 34.567 1.00 57.88 213 SER A O 1
ATOM 1478 N N . PRO A 1 214 ? -0.011 -42.083 32.921 1.00 59.16 214 PRO A N 1
ATOM 1479 C CA . PRO A 1 214 ? 1.056 -42.830 32.222 1.00 59.16 214 PRO A CA 1
ATOM 1480 C C . PRO A 1 214 ? 1.928 -41.902 31.341 1.00 59.16 214 PRO A C 1
ATOM 1482 O O . PRO A 1 214 ? 1.438 -40.955 30.740 1.00 59.16 214 PRO A O 1
ATOM 1485 N N . SER A 1 215 ? 3.262 -41.977 31.402 1.00 47.72 215 SER A N 1
ATOM 1486 C CA . SER A 1 215 ? 4.187 -42.897 30.699 1.00 47.72 215 SER A CA 1
ATOM 1487 C C . SER A 1 215 ? 4.275 -42.743 29.168 1.00 47.72 215 SER A C 1
ATOM 1489 O O . SER A 1 215 ? 3.501 -43.325 28.423 1.00 47.72 215 SER A O 1
ATOM 1491 N N . ALA A 1 216 ? 5.330 -42.022 28.769 1.00 45.94 216 ALA A N 1
ATOM 1492 C CA . ALA A 1 216 ? 6.402 -42.406 27.840 1.00 45.94 216 ALA A CA 1
ATOM 1493 C C . ALA A 1 216 ? 6.146 -42.725 26.344 1.00 45.94 216 ALA A C 1
ATOM 1495 O O . ALA A 1 216 ? 5.437 -43.650 25.970 1.00 45.94 216 ALA A O 1
ATOM 1496 N N . SER A 1 217 ? 7.036 -42.106 25.552 1.00 50.19 217 SER A N 1
ATOM 1497 C CA . SER A 1 217 ? 7.770 -42.661 24.402 1.00 50.19 217 SER A CA 1
ATOM 1498 C C . SER A 1 217 ? 7.142 -42.551 23.007 1.00 50.19 217 SER A C 1
ATOM 1500 O O . SER A 1 217 ? 6.200 -43.262 22.672 1.00 50.19 217 SER A O 1
ATOM 1502 N N . ARG A 1 218 ? 7.788 -41.759 22.134 1.00 48.50 218 ARG A N 1
ATOM 1503 C CA . ARG A 1 218 ? 8.590 -42.290 21.011 1.00 48.50 218 ARG A CA 1
ATOM 1504 C C . ARG A 1 218 ? 9.353 -41.180 20.280 1.00 48.50 218 ARG A C 1
ATOM 1506 O O . ARG A 1 218 ? 8.772 -40.242 19.749 1.00 48.50 218 ARG A O 1
ATOM 1513 N N . SER A 1 219 ? 10.671 -41.354 20.245 1.00 55.09 219 SER A N 1
ATOM 1514 C CA . SER A 1 219 ? 11.581 -40.793 19.243 1.00 55.09 219 SER A CA 1
ATOM 1515 C C . SER A 1 219 ? 11.381 -41.540 17.911 1.00 55.09 219 SER A C 1
ATOM 1517 O O . SER A 1 219 ? 11.009 -42.718 17.933 1.00 55.09 219 SER A O 1
ATOM 1519 N N . PRO A 1 220 ? 11.651 -40.897 16.765 1.00 60.31 220 PRO A N 1
ATOM 1520 C CA . PRO A 1 220 ? 12.779 -41.415 15.998 1.00 60.31 220 PRO A CA 1
ATOM 1521 C C . PRO A 1 220 ? 13.704 -40.327 15.443 1.00 60.31 220 PRO A C 1
ATOM 1523 O O . PRO A 1 220 ? 13.284 -39.276 14.964 1.00 60.31 220 PRO A O 1
ATOM 1526 N N . SER A 1 221 ? 14.991 -40.668 15.480 1.00 51.66 221 SER A N 1
ATOM 1527 C CA . SER A 1 221 ? 16.051 -40.104 14.651 1.00 51.66 221 SER A CA 1
ATOM 1528 C C . SER A 1 221 ? 15.846 -40.496 13.187 1.00 51.66 221 SER A C 1
ATOM 1530 O O . SER A 1 221 ? 15.587 -41.662 12.897 1.00 51.66 221 SER A O 1
ATOM 1532 N N . ALA A 1 222 ? 16.073 -39.561 12.270 1.00 51.97 222 ALA A N 1
ATOM 1533 C CA . ALA A 1 222 ? 16.499 -39.876 10.914 1.00 51.97 222 ALA A CA 1
ATOM 1534 C C . ALA A 1 222 ? 17.541 -38.837 10.490 1.00 51.97 222 ALA A C 1
ATOM 1536 O O . ALA A 1 222 ? 17.235 -37.670 10.253 1.00 51.97 222 ALA A O 1
ATOM 1537 N N . ALA A 1 223 ? 18.792 -39.286 10.473 1.00 53.09 223 ALA A N 1
ATOM 1538 C CA . ALA A 1 223 ? 19.910 -38.601 9.859 1.00 53.09 223 ALA A CA 1
ATOM 1539 C C . ALA A 1 223 ? 19.825 -38.781 8.339 1.00 53.09 223 ALA A C 1
ATOM 1541 O O . ALA A 1 223 ? 19.745 -39.915 7.874 1.00 53.09 223 ALA A O 1
ATOM 1542 N N . VAL A 1 224 ? 19.894 -37.684 7.582 1.00 49.91 224 VAL A N 1
ATOM 1543 C CA . VAL A 1 224 ? 20.272 -37.707 6.164 1.00 49.91 224 VAL A CA 1
ATOM 1544 C C . VAL A 1 224 ? 21.134 -36.479 5.861 1.00 49.91 224 VAL A C 1
ATOM 1546 O O . VAL A 1 224 ? 20.651 -35.358 5.779 1.00 49.91 224 VAL A O 1
ATOM 1549 N N . SER A 1 225 ? 22.421 -36.745 5.692 1.00 50.62 225 SER A N 1
ATOM 1550 C CA . SER A 1 225 ? 23.395 -36.036 4.850 1.00 50.62 225 SER A CA 1
ATOM 1551 C C . SER A 1 225 ? 24.181 -37.156 4.140 1.00 50.62 225 SER A C 1
ATOM 1553 O O . SER A 1 225 ? 24.220 -38.250 4.716 1.00 50.62 225 SER A O 1
ATOM 1555 N N . PRO A 1 226 ? 24.868 -36.971 2.989 1.00 57.91 226 PRO A N 1
ATOM 1556 C CA . PRO A 1 226 ? 25.291 -35.714 2.349 1.00 57.91 226 PRO A CA 1
ATOM 1557 C C . PRO A 1 226 ? 25.186 -35.723 0.790 1.00 57.91 226 PRO A C 1
ATOM 1559 O O . PRO A 1 226 ? 24.646 -36.649 0.196 1.00 57.91 226 PRO A O 1
ATOM 1562 N N . VAL A 1 227 ? 25.849 -34.732 0.166 1.00 46.22 227 VAL A N 1
ATOM 1563 C CA . VAL A 1 227 ? 26.456 -34.714 -1.193 1.00 46.22 227 VAL A CA 1
ATOM 1564 C C . VAL A 1 227 ? 25.653 -34.017 -2.303 1.00 46.22 227 VAL A C 1
ATOM 1566 O O . VAL A 1 227 ? 24.712 -34.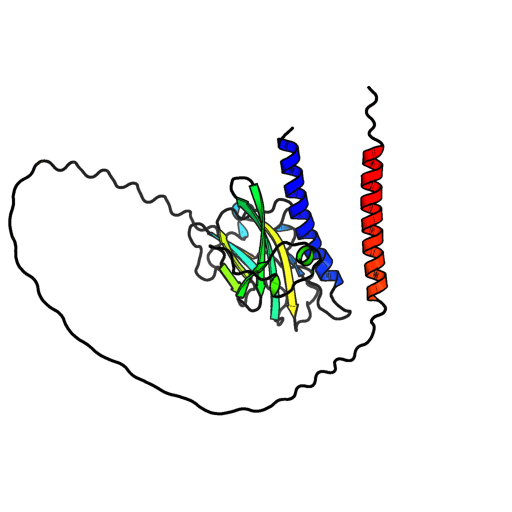576 -2.848 1.00 46.22 227 VAL A O 1
ATOM 1569 N N . ALA A 1 228 ? 26.101 -32.818 -2.703 1.00 41.25 228 ALA A N 1
ATOM 1570 C CA . ALA A 1 228 ? 26.856 -32.588 -3.950 1.00 41.25 228 ALA A CA 1
ATOM 1571 C C . ALA A 1 228 ? 27.003 -31.077 -4.224 1.00 41.25 228 ALA A C 1
ATOM 1573 O O . ALA A 1 228 ? 26.014 -30.378 -4.432 1.00 41.25 228 ALA A O 1
ATOM 1574 N N . SER A 1 229 ? 28.243 -30.588 -4.276 1.00 48.44 229 SER A N 1
ATOM 1575 C CA . SER A 1 229 ? 28.582 -29.363 -5.012 1.00 48.44 229 SER A CA 1
ATOM 1576 C C . SER A 1 229 ? 28.526 -29.654 -6.519 1.00 48.44 229 SER A C 1
ATOM 1578 O O . SER A 1 229 ? 28.864 -30.769 -6.928 1.00 48.44 229 SER A O 1
ATOM 1580 N N . PRO A 1 230 ? 28.199 -28.656 -7.353 1.00 52.59 230 PRO A N 1
ATOM 1581 C CA . PRO A 1 230 ? 29.293 -28.085 -8.129 1.00 52.59 230 PRO A CA 1
ATOM 1582 C C . PRO A 1 230 ? 29.289 -26.554 -8.184 1.00 52.59 230 PRO A C 1
ATOM 1584 O O . PRO A 1 230 ? 28.268 -25.877 -8.229 1.00 52.59 230 PRO A O 1
ATOM 1587 N N . THR A 1 231 ? 30.521 -26.065 -8.173 1.00 49.75 231 THR A N 1
ATOM 1588 C CA . THR A 1 231 ? 31.038 -24.816 -8.718 1.00 49.75 231 THR A CA 1
ATOM 1589 C C . THR A 1 231 ? 30.318 -24.364 -9.988 1.00 49.75 231 THR A C 1
ATOM 1591 O O . THR A 1 231 ? 30.362 -25.083 -10.978 1.00 49.75 231 THR A O 1
ATOM 1594 N N . ASP A 1 232 ? 29.800 -23.134 -9.989 1.00 40.22 232 ASP A N 1
ATOM 1595 C CA . ASP A 1 232 ? 29.716 -22.321 -11.202 1.00 40.22 232 ASP A CA 1
ATOM 1596 C C . ASP A 1 232 ? 30.194 -20.898 -10.906 1.00 40.22 232 ASP A C 1
ATOM 1598 O O . ASP A 1 232 ? 29.572 -20.090 -10.214 1.00 40.22 232 ASP A O 1
ATOM 1602 N N . THR A 1 233 ? 31.387 -20.635 -11.422 1.00 51.91 233 THR A N 1
ATOM 1603 C CA . THR A 1 233 ? 32.101 -19.368 -11.400 1.00 51.91 233 THR A CA 1
ATOM 1604 C C . THR A 1 233 ? 31.471 -18.442 -12.438 1.00 51.91 233 THR A C 1
ATOM 1606 O O . THR A 1 233 ? 31.925 -18.371 -13.577 1.00 51.91 233 THR A O 1
ATOM 1609 N N . ALA A 1 234 ? 30.411 -17.723 -12.069 1.00 43.12 234 ALA A N 1
ATOM 1610 C CA . ALA A 1 234 ? 29.865 -16.653 -12.900 1.00 43.12 234 ALA A CA 1
ATOM 1611 C C . ALA A 1 234 ? 30.610 -15.339 -12.615 1.00 43.12 234 ALA A C 1
ATOM 1613 O O . ALA A 1 234 ? 30.217 -14.524 -11.782 1.00 43.12 234 ALA A O 1
ATOM 1614 N N . THR A 1 235 ? 31.729 -15.146 -13.311 1.00 48.06 235 THR A N 1
ATOM 1615 C CA . THR A 1 235 ? 32.393 -13.847 -13.443 1.00 48.06 235 THR A CA 1
ATOM 1616 C C . THR A 1 235 ? 31.490 -12.915 -14.254 1.00 48.06 235 THR A C 1
ATOM 1618 O O . THR A 1 235 ? 31.383 -13.052 -15.470 1.00 48.06 235 THR A O 1
ATOM 1621 N N . LEU A 1 236 ? 30.830 -11.964 -13.589 1.00 45.97 236 LEU A N 1
ATOM 1622 C CA . LEU A 1 236 ? 30.129 -10.867 -14.259 1.00 45.97 236 LEU A CA 1
ATOM 1623 C C . LEU A 1 236 ? 31.132 -9.759 -14.628 1.00 45.97 236 LEU A C 1
ATOM 1625 O O . LEU A 1 236 ? 31.938 -9.366 -13.778 1.00 45.97 236 LEU A O 1
ATOM 1629 N N . PRO A 1 237 ? 31.093 -9.217 -15.857 1.00 47.81 237 PRO A N 1
ATOM 1630 C CA . PRO A 1 237 ? 31.915 -8.076 -16.230 1.00 47.81 237 PRO A CA 1
ATOM 1631 C C . PRO A 1 237 ? 31.372 -6.809 -15.553 1.00 47.81 237 PRO A C 1
ATOM 1633 O O . PRO A 1 237 ? 30.441 -6.173 -16.039 1.00 47.81 237 PRO A O 1
ATOM 1636 N N . ILE A 1 238 ? 31.972 -6.414 -14.427 1.00 47.62 238 ILE A N 1
ATOM 1637 C CA . ILE A 1 238 ? 31.828 -5.059 -13.875 1.00 47.62 238 ILE A CA 1
ATOM 1638 C C . ILE A 1 238 ? 32.797 -4.151 -14.639 1.00 47.62 238 ILE A C 1
ATOM 1640 O O . ILE A 1 238 ? 33.857 -3.775 -14.146 1.00 47.62 238 ILE A O 1
ATOM 1644 N N . THR A 1 239 ? 32.449 -3.823 -15.881 1.00 52.69 239 THR A N 1
ATOM 1645 C CA . THR A 1 239 ? 33.115 -2.774 -16.662 1.00 52.69 239 THR A CA 1
ATOM 1646 C C . THR A 1 239 ? 32.104 -2.027 -17.529 1.00 52.69 239 THR A C 1
ATOM 1648 O O . THR A 1 239 ? 31.900 -2.314 -18.702 1.00 52.69 239 THR A O 1
ATOM 1651 N N . GLY A 1 240 ? 31.508 -0.993 -16.943 1.00 40.22 240 GLY A N 1
ATOM 1652 C CA . GLY A 1 240 ? 30.882 0.124 -17.650 1.00 40.22 240 GLY A CA 1
ATOM 1653 C C . GLY A 1 240 ? 30.711 1.242 -16.624 1.00 40.22 240 GLY A C 1
ATOM 1654 O O . GLY A 1 240 ? 29.968 1.088 -15.672 1.00 40.22 240 GLY A O 1
ATOM 1655 N N . GLY A 1 241 ? 31.458 2.341 -16.608 1.00 51.03 241 GLY A N 1
ATOM 1656 C CA . GLY A 1 241 ? 31.994 3.098 -17.727 1.00 51.03 241 GLY A CA 1
ATOM 1657 C C . GLY A 1 241 ? 31.187 4.384 -17.898 1.00 51.03 241 GLY A C 1
ATOM 1658 O O . GLY A 1 241 ? 30.582 4.539 -18.949 1.00 51.03 241 GLY A O 1
ATOM 1659 N N . ARG A 1 242 ? 31.148 5.257 -16.865 1.00 46.41 242 ARG A N 1
ATOM 1660 C CA . ARG A 1 242 ? 31.020 6.741 -16.931 1.00 46.41 242 ARG A CA 1
ATOM 1661 C C . ARG A 1 242 ? 30.690 7.380 -15.559 1.00 46.41 242 ARG A C 1
ATOM 1663 O O . ARG A 1 242 ? 29.532 7.673 -15.281 1.00 46.41 242 ARG A O 1
ATOM 1670 N N . PRO A 1 243 ? 31.690 7.721 -14.723 1.00 45.34 243 PRO A N 1
ATOM 1671 C CA . PRO A 1 243 ? 31.463 8.505 -13.499 1.00 45.34 243 PRO A CA 1
ATOM 1672 C C . PRO A 1 243 ? 31.148 10.002 -13.745 1.00 45.34 243 PRO A C 1
ATOM 1674 O O . PRO A 1 243 ? 30.961 10.752 -12.794 1.00 45.34 243 PRO A O 1
ATOM 1677 N N . GLY A 1 244 ? 31.093 10.468 -15.000 1.00 44.44 244 GLY A N 1
ATOM 1678 C CA . GLY A 1 244 ? 31.040 11.903 -15.321 1.00 44.44 244 GLY A CA 1
ATOM 1679 C C . GLY A 1 244 ? 29.649 12.549 -15.391 1.00 44.44 244 GLY A C 1
ATOM 1680 O O . GLY A 1 244 ? 29.547 13.760 -15.227 1.00 44.44 244 GLY A O 1
ATOM 1681 N N . VAL A 1 245 ? 28.573 11.787 -15.626 1.00 46.62 245 VAL A N 1
ATOM 1682 C CA . VAL A 1 245 ? 27.241 12.378 -15.905 1.00 46.62 245 VAL A CA 1
ATOM 1683 C C . VAL A 1 245 ? 26.416 12.592 -14.627 1.00 46.62 245 VAL A C 1
ATOM 1685 O O . VAL A 1 245 ? 25.652 13.552 -14.530 1.00 46.62 245 VAL A O 1
ATOM 1688 N N . PHE A 1 246 ? 26.644 11.782 -13.590 1.00 44.41 246 PHE A N 1
ATOM 1689 C CA . PHE A 1 246 ? 25.913 11.872 -12.320 1.00 44.41 246 PHE A CA 1
ATOM 1690 C C . PHE A 1 246 ? 26.256 13.124 -11.494 1.00 44.41 246 PHE A C 1
ATOM 1692 O O . PHE A 1 246 ? 25.420 13.607 -10.731 1.00 44.41 246 PHE A O 1
ATOM 1699 N N . ALA A 1 247 ? 27.442 13.713 -11.688 1.00 47.16 247 ALA A N 1
ATOM 1700 C CA . ALA A 1 247 ? 27.844 14.933 -10.986 1.00 47.16 247 ALA A CA 1
ATOM 1701 C C . ALA A 1 247 ? 27.071 16.184 -11.453 1.00 47.16 247 ALA A C 1
ATOM 1703 O O . ALA A 1 247 ? 26.843 17.098 -10.663 1.00 47.16 247 ALA A O 1
ATOM 1704 N N . LEU A 1 248 ? 26.630 16.231 -12.717 1.00 48.81 248 LEU A N 1
ATOM 1705 C CA . LEU A 1 248 ? 25.978 17.418 -13.286 1.00 48.81 248 LEU A CA 1
ATOM 1706 C C . LEU A 1 248 ? 24.476 17.484 -12.966 1.00 48.81 248 LEU A C 1
ATOM 1708 O O . LEU A 1 248 ? 23.968 18.562 -12.654 1.00 48.81 248 LEU A O 1
ATOM 1712 N N . LEU A 1 249 ? 23.769 16.348 -12.961 1.00 49.28 249 LEU A N 1
ATOM 1713 C CA . LEU A 1 249 ? 22.347 16.302 -12.585 1.00 49.28 249 LEU A CA 1
ATOM 1714 C C . LEU A 1 249 ? 22.126 16.494 -11.077 1.00 49.28 249 LEU A C 1
ATOM 1716 O O . LEU A 1 249 ? 21.178 17.177 -10.688 1.00 49.28 249 LEU A O 1
ATOM 1720 N N . GLY A 1 250 ? 23.031 15.984 -10.233 1.00 45.19 250 GLY A N 1
ATOM 1721 C CA . GLY A 1 250 ? 23.004 16.254 -8.791 1.00 45.19 250 GLY A CA 1
ATOM 1722 C C . GLY A 1 250 ? 23.201 17.739 -8.459 1.00 45.19 250 GLY A C 1
ATOM 1723 O O . GLY A 1 250 ? 22.554 18.273 -7.561 1.00 45.19 250 GLY A O 1
ATOM 1724 N N . LEU A 1 251 ? 24.032 18.453 -9.227 1.00 54.56 251 LEU A N 1
ATOM 1725 C CA . LEU A 1 251 ? 24.229 19.893 -9.042 1.00 54.56 251 LEU A CA 1
ATOM 1726 C C . LEU A 1 251 ? 22.979 20.704 -9.436 1.00 54.56 251 LEU A C 1
ATOM 1728 O O . LEU A 1 251 ? 22.648 21.699 -8.784 1.00 54.56 251 LEU A O 1
ATOM 1732 N N . ALA A 1 252 ? 22.257 20.271 -10.475 1.00 55.72 252 ALA A N 1
ATOM 1733 C CA . ALA A 1 252 ? 21.043 20.936 -10.952 1.00 55.72 252 ALA A CA 1
ATOM 1734 C C . ALA A 1 252 ? 19.884 20.847 -9.939 1.00 55.72 252 ALA A C 1
ATOM 1736 O O . ALA A 1 252 ? 19.160 21.820 -9.724 1.00 55.72 252 ALA A O 1
ATOM 1737 N N . THR A 1 253 ? 19.727 19.710 -9.257 1.00 63.47 253 THR A N 1
ATOM 1738 C CA . THR A 1 253 ? 18.682 19.544 -8.234 1.00 63.47 253 THR A CA 1
ATOM 1739 C C . THR A 1 253 ? 19.008 20.306 -6.950 1.00 63.47 253 THR A C 1
ATOM 1741 O O . THR A 1 253 ? 18.122 20.955 -6.389 1.00 63.47 253 THR A O 1
ATOM 1744 N N . VAL A 1 254 ? 20.276 20.330 -6.524 1.00 69.38 254 VAL A N 1
ATOM 1745 C CA . VAL A 1 254 ? 20.717 21.138 -5.371 1.00 69.38 254 VAL A CA 1
ATOM 1746 C C . VAL A 1 254 ? 20.542 22.637 -5.643 1.00 69.38 254 VAL A C 1
ATOM 1748 O O . VAL A 1 254 ? 20.045 23.366 -4.782 1.00 69.38 254 VAL A O 1
ATOM 1751 N N . THR A 1 255 ? 20.870 23.112 -6.849 1.00 68.31 255 THR A N 1
ATOM 1752 C CA . THR A 1 255 ? 20.674 24.526 -7.222 1.00 68.31 255 THR A CA 1
ATOM 1753 C C . THR A 1 255 ? 19.196 24.906 -7.317 1.00 68.31 255 THR A C 1
ATOM 1755 O O . THR A 1 255 ? 18.815 25.958 -6.800 1.00 68.31 255 THR A O 1
ATOM 1758 N N . ALA A 1 256 ? 18.339 24.043 -7.873 1.00 70.69 256 ALA A N 1
ATOM 1759 C CA . ALA A 1 256 ? 16.890 24.259 -7.876 1.00 70.69 256 ALA A CA 1
ATOM 1760 C C . ALA A 1 256 ? 16.304 24.297 -6.450 1.00 70.69 256 ALA A C 1
ATOM 1762 O O . ALA A 1 256 ? 15.493 25.173 -6.138 1.00 70.69 256 ALA A O 1
ATOM 1763 N N . GLY A 1 257 ? 16.759 23.409 -5.557 1.00 75.69 257 GLY A N 1
ATOM 1764 C CA . GLY A 1 257 ? 16.360 23.398 -4.147 1.00 75.69 257 GLY A CA 1
ATOM 1765 C C . GLY A 1 257 ? 16.774 24.668 -3.397 1.00 75.69 257 GLY A C 1
ATOM 1766 O O . GLY A 1 257 ? 15.963 25.259 -2.678 1.00 75.69 257 GLY A O 1
ATOM 1767 N N . LEU A 1 258 ? 18.004 25.147 -3.613 1.00 76.69 258 LEU A N 1
ATOM 1768 C CA . LEU A 1 258 ? 18.499 26.394 -3.020 1.00 76.69 258 LEU A CA 1
ATOM 1769 C C . LEU A 1 258 ? 17.755 27.630 -3.548 1.00 76.69 258 LEU A C 1
ATOM 1771 O O . LEU A 1 258 ? 17.433 28.523 -2.763 1.00 76.69 258 LEU A O 1
ATOM 1775 N N . LEU A 1 259 ? 17.413 27.671 -4.839 1.00 78.75 259 LEU A N 1
ATOM 1776 C CA . LEU A 1 259 ? 16.582 28.732 -5.425 1.00 78.75 259 LEU A CA 1
ATOM 1777 C C . LEU A 1 259 ? 15.173 28.756 -4.816 1.00 78.75 259 LEU A C 1
ATOM 1779 O O . LEU A 1 259 ? 14.645 29.824 -4.492 1.00 78.75 259 LEU A O 1
ATOM 1783 N N . LEU A 1 260 ? 14.570 27.589 -4.594 1.00 82.00 260 LEU A N 1
ATOM 1784 C CA . LEU A 1 260 ? 13.236 27.493 -4.004 1.00 82.00 260 LEU A CA 1
ATOM 1785 C C . LEU A 1 260 ? 13.241 27.913 -2.521 1.00 82.00 260 LEU A C 1
ATOM 1787 O O . LEU A 1 260 ? 12.390 28.691 -2.090 1.00 82.00 260 LEU A O 1
ATOM 1791 N N . LEU A 1 261 ? 14.256 27.508 -1.752 1.00 77.62 261 LEU A N 1
ATOM 1792 C CA . LEU A 1 261 ? 14.462 27.979 -0.375 1.00 77.62 261 LEU A CA 1
ATOM 1793 C C . LEU A 1 261 ? 14.738 29.490 -0.307 1.00 77.62 261 LEU A C 1
ATOM 1795 O O . LEU A 1 261 ? 14.204 30.179 0.568 1.00 77.62 261 LEU A O 1
ATOM 1799 N N . GLY A 1 262 ? 15.527 30.019 -1.245 1.00 81.50 262 GLY A N 1
ATOM 1800 C CA . GLY A 1 262 ? 15.819 31.447 -1.359 1.00 81.50 262 GLY A CA 1
ATOM 1801 C C . GLY A 1 262 ? 14.567 32.279 -1.638 1.00 81.50 262 GLY A C 1
ATOM 1802 O O . GLY A 1 262 ? 14.311 33.264 -0.944 1.00 81.50 262 GLY A O 1
ATOM 1803 N N . THR A 1 263 ? 13.730 31.852 -2.588 1.00 77.88 263 THR A N 1
ATOM 1804 C CA . THR A 1 263 ? 12.478 32.558 -2.923 1.00 77.88 263 THR A CA 1
ATOM 1805 C C . THR A 1 263 ? 11.455 32.521 -1.784 1.00 77.88 263 THR A C 1
ATOM 1807 O O . THR A 1 263 ? 10.769 33.520 -1.542 1.00 77.88 263 THR A O 1
ATOM 1810 N N . LEU A 1 264 ? 11.387 31.422 -1.025 1.00 75.69 264 LEU A N 1
ATOM 1811 C CA . LEU A 1 264 ? 10.530 31.315 0.159 1.00 75.69 264 LEU A CA 1
ATOM 1812 C C . LEU A 1 264 ? 11.000 32.215 1.310 1.00 75.69 264 LEU A C 1
ATOM 1814 O O . LEU A 1 264 ? 10.170 32.882 1.932 1.00 75.69 264 LEU A O 1
ATOM 1818 N N . ARG A 1 265 ? 12.315 32.297 1.570 1.00 79.44 265 ARG A N 1
ATOM 1819 C CA . ARG A 1 265 ? 12.867 33.242 2.559 1.00 79.44 265 ARG A CA 1
ATOM 1820 C C . ARG A 1 265 ? 12.614 34.691 2.156 1.00 79.44 265 ARG A C 1
ATOM 1822 O O . ARG A 1 265 ? 12.151 35.475 2.978 1.00 79.44 265 ARG A O 1
ATOM 1829 N N . TRP A 1 266 ? 12.805 35.020 0.881 1.00 74.62 266 TRP A N 1
ATOM 1830 C CA . TRP A 1 266 ? 12.609 36.383 0.389 1.00 74.62 266 TRP A CA 1
ATOM 1831 C C . TRP A 1 266 ? 11.155 36.861 0.501 1.00 74.62 266 TRP A C 1
ATOM 1833 O O . TRP A 1 266 ? 10.900 38.017 0.840 1.00 74.62 266 TRP A O 1
ATOM 1843 N N . ARG A 1 267 ? 10.178 35.965 0.296 1.00 78.00 2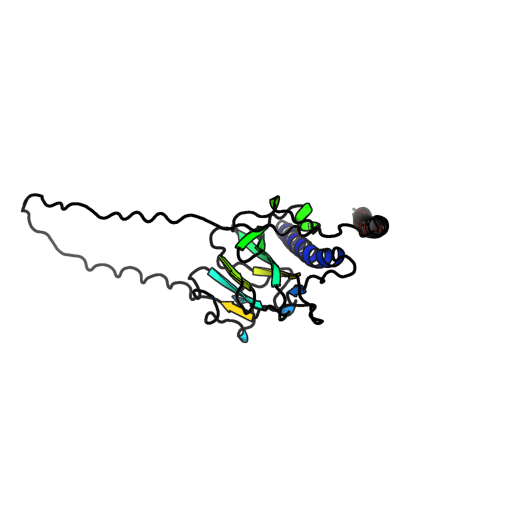67 ARG A N 1
ATOM 1844 C CA . ARG A 1 267 ? 8.765 36.280 0.564 1.00 78.00 267 ARG A CA 1
ATOM 1845 C C . ARG A 1 267 ? 8.481 36.513 2.046 1.00 78.00 267 ARG A C 1
ATOM 1847 O O . ARG A 1 267 ? 7.606 37.316 2.359 1.00 78.00 267 ARG A O 1
ATOM 1854 N N . ARG A 1 268 ? 9.197 35.837 2.948 1.00 77.94 268 ARG A N 1
ATOM 1855 C CA . ARG A 1 268 ? 8.993 35.972 4.395 1.00 77.94 268 ARG A CA 1
ATOM 1856 C C . ARG A 1 268 ? 9.465 37.329 4.917 1.00 77.94 268 ARG A C 1
ATOM 1858 O O . ARG A 1 268 ? 8.771 37.927 5.731 1.00 77.94 268 ARG A O 1
ATOM 1865 N N . ASP A 1 269 ? 10.576 37.840 4.397 1.00 74.00 269 ASP A N 1
ATOM 1866 C CA . ASP A 1 269 ? 11.171 39.095 4.877 1.00 74.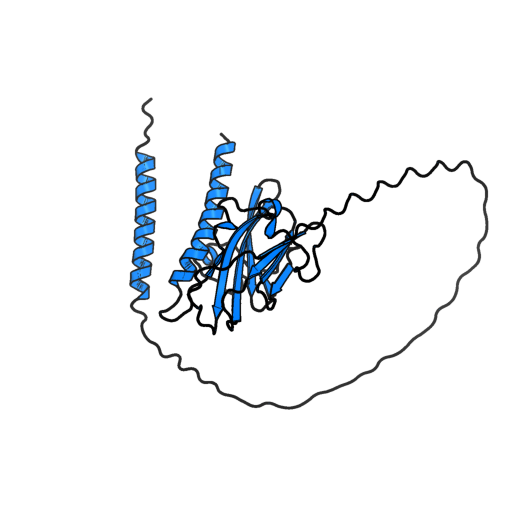00 269 ASP A CA 1
ATOM 1867 C C . ASP A 1 269 ? 10.451 40.358 4.372 1.00 74.00 269 ASP A C 1
ATOM 1869 O O . ASP A 1 269 ? 10.599 41.435 4.953 1.00 74.00 269 ASP A O 1
ATOM 1873 N N . ARG A 1 270 ? 9.620 40.243 3.325 1.00 68.50 270 ARG A N 1
ATOM 1874 C CA . ARG A 1 270 ? 8.796 41.358 2.822 1.00 68.50 270 ARG A CA 1
ATOM 1875 C C . ARG A 1 270 ? 7.484 41.573 3.574 1.00 68.50 270 ARG A C 1
ATOM 1877 O O . ARG A 1 270 ? 6.835 42.591 3.351 1.00 68.50 270 ARG A O 1
ATOM 1884 N N . VAL A 1 271 ? 7.097 40.680 4.482 1.00 68.25 271 VAL A N 1
ATOM 1885 C CA . VAL A 1 271 ? 5.932 40.902 5.349 1.00 68.25 271 VAL A CA 1
ATOM 1886 C C . VAL A 1 271 ? 6.392 41.655 6.598 1.00 68.25 271 VAL A C 1
ATOM 1888 O O . VAL A 1 271 ? 6.476 41.096 7.688 1.00 68.25 271 VAL A O 1
ATOM 1891 N N . ARG A 1 272 ? 6.740 42.937 6.442 1.00 64.88 272 ARG A N 1
ATOM 1892 C CA . ARG A 1 272 ? 6.828 43.849 7.588 1.00 64.88 272 ARG A CA 1
ATOM 1893 C C . ARG A 1 272 ? 5.431 44.389 7.856 1.00 64.88 272 ARG A C 1
ATOM 1895 O O . ARG A 1 272 ? 4.847 45.039 6.996 1.00 64.88 272 ARG A O 1
ATOM 1902 N N . PHE A 1 273 ? 4.901 44.095 9.037 1.00 62.28 273 PHE A N 1
ATOM 1903 C CA . PHE A 1 273 ? 3.690 44.736 9.531 1.00 62.28 273 PHE A CA 1
ATOM 1904 C C . PHE A 1 273 ? 4.017 46.208 9.794 1.00 62.28 273 PHE A C 1
ATOM 1906 O O . PHE A 1 273 ? 4.818 46.516 10.674 1.00 62.28 273 PHE A O 1
ATOM 1913 N N . THR A 1 274 ? 3.451 47.108 8.996 1.00 62.66 274 THR A N 1
ATOM 1914 C CA . THR A 1 274 ? 3.344 48.521 9.363 1.00 62.66 274 THR A CA 1
ATOM 1915 C C . THR A 1 274 ? 2.306 48.616 10.475 1.00 62.66 274 THR A C 1
ATOM 1917 O O . THR A 1 274 ? 1.167 48.189 10.270 1.00 62.66 274 THR A O 1
ATOM 1920 N N . ALA A 1 275 ? 2.746 49.070 11.649 1.00 61.19 275 ALA A N 1
ATOM 1921 C CA . ALA A 1 275 ? 1.890 49.385 12.789 1.00 61.19 275 ALA A CA 1
ATOM 1922 C C . ALA A 1 275 ? 1.085 50.664 12.536 1.00 61.19 275 ALA A C 1
ATOM 1924 O O . ALA A 1 275 ? 1.609 51.538 11.805 1.00 61.19 275 ALA A O 1
#